Protein AF-A0A2T8T0W3-F1 (afdb_monomer)

Secondary structure (DSSP, 8-state):
----EEEEEETTTTEEEEEE----S-------------------SS----EEEE-STT-EEES-EE-TT-EEEE-TT-EEES-EE-TT-EEEE-TT-EEES-EE-TT-EEEE-TT-EEES-EEETT-EEEE-TT-EEES-EEEB-EEEE-TT-EEES-EE-TT-EEEE-TT-EEES-EE-TT-EEEE-TT-EEES-EE-TT-EEEE-TT-

Organism: Salmonella enterica (NCBI:txid28901)

Mean predicted aligned error: 11.98 Å

Foldseek 3Di:
DQPDWDWDQDPVVRDIDIDGDRDDDDDDDPPPPPPPPDPDDDDDDDPDAAEAEFDDQPGEAEAAEFEDLHEYEFDANGEYECYEFEYNGEYEFDANGEYYAYEFDHLGEYEFDANGEYECYEYAANGEYEFEANGEYENYEFHLGEYEFEANGEYENYEFDANGEYEFYANGEYEQYEFDANGEYEAEANGYYYNYHYDPNGYYHYDPND

Radius of gyration: 22.04 Å; Cα contacts (8 Å, |Δi|>4): 677; chains: 1; bounding box: 59×32×69 Å

pLDDT: mean 84.08, std 20.71, range [34.28, 98.88]

Sequence (210 aa):
MNKAYGIIWNNSRQAWVVVSELASGHGFILARNTILAIAITATIGNTFAATTYVSGSSTVSSGAVISGGNTQLVYSGGSAVNTTINSAGIQTVNKGGHTLNTVITNSGVQNVGDAGNAKDTIVSTGGLQRVSSGGLATGTQLMGGFQNVYSGGNASGTLIHNGGVQNISSGAVANNTTLNSGGTQRVSAGGTASGTIINISGSQSIMSGG

Structure (mmCIF, N/CA/C/O backbone):
data_AF-A0A2T8T0W3-F1
#
_entry.id   AF-A0A2T8T0W3-F1
#
loop_
_atom_site.group_PDB
_atom_site.id
_atom_site.type_symbol
_atom_site.label_atom_id
_atom_site.label_alt_id
_atom_site.label_comp_id
_atom_site.label_asym_id
_atom_site.label_entity_id
_atom_site.label_seq_id
_atom_site.pdbx_PDB_ins_code
_atom_site.Cartn_x
_atom_site.Cartn_y
_atom_site.Cartn_z
_atom_site.occupancy
_atom_site.B_iso_or_equiv
_atom_site.auth_seq_id
_atom_site.auth_comp_id
_atom_site.auth_asym_id
_atom_site.auth_atom_id
_atom_site.pdbx_PDB_model_num
ATOM 1 N N . MET A 1 1 ? -29.183 -9.327 46.292 1.00 48.72 1 MET A N 1
ATOM 2 C CA . MET A 1 1 ? -27.954 -8.996 45.534 1.00 48.72 1 MET A CA 1
ATOM 3 C C . MET A 1 1 ? -28.374 -8.253 44.277 1.00 48.72 1 MET A C 1
ATOM 5 O O . MET A 1 1 ? -29.157 -8.813 43.518 1.00 48.72 1 MET A O 1
ATOM 9 N N . ASN A 1 2 ? -27.936 -7.003 44.100 1.00 41.97 2 ASN A N 1
ATOM 10 C CA . ASN A 1 2 ? -28.269 -6.205 42.914 1.00 41.97 2 ASN A CA 1
ATOM 11 C C . ASN A 1 2 ? -27.642 -6.846 41.676 1.00 41.97 2 ASN A C 1
ATOM 13 O O . ASN A 1 2 ? -26.450 -7.138 41.676 1.00 41.97 2 ASN A O 1
ATOM 17 N N . LYS A 1 3 ? -28.460 -7.111 40.655 1.00 48.00 3 LYS A N 1
ATOM 18 C CA . LYS A 1 3 ? -28.037 -7.775 39.410 1.00 48.00 3 LYS A CA 1
ATOM 19 C C . LYS A 1 3 ? -27.963 -6.825 38.210 1.00 48.00 3 LYS A C 1
ATOM 21 O O . LYS A 1 3 ? -27.621 -7.271 37.123 1.00 48.00 3 LYS A O 1
ATOM 26 N N . ALA A 1 4 ? -28.269 -5.542 38.400 1.00 52.78 4 ALA A N 1
ATOM 27 C CA . ALA A 1 4 ? -28.211 -4.529 37.356 1.00 52.78 4 ALA A CA 1
ATOM 28 C C . ALA A 1 4 ? -27.285 -3.385 37.787 1.00 52.78 4 ALA A C 1
ATOM 30 O O . ALA A 1 4 ? -27.430 -2.825 38.876 1.00 52.78 4 ALA A O 1
ATOM 31 N N . TYR A 1 5 ? -26.331 -3.063 36.917 1.00 66.00 5 TYR A N 1
ATOM 32 C CA . TYR A 1 5 ? -25.412 -1.944 37.068 1.00 66.00 5 TYR A CA 1
ATOM 33 C C . TYR A 1 5 ? -25.516 -1.066 35.820 1.00 66.00 5 TYR A C 1
ATOM 35 O O . TYR A 1 5 ? -25.460 -1.579 34.703 1.00 66.00 5 TYR A O 1
ATOM 43 N N . GLY A 1 6 ? -25.673 0.240 36.015 1.00 68.19 6 GLY A N 1
ATOM 44 C CA . GLY A 1 6 ? -25.567 1.256 34.972 1.00 68.19 6 GLY A CA 1
ATOM 45 C C . GLY A 1 6 ? -24.231 1.987 35.078 1.00 68.19 6 GLY A C 1
ATOM 46 O O . GLY A 1 6 ? -23.661 2.096 36.164 1.00 68.19 6 GLY A O 1
ATOM 47 N N . ILE A 1 7 ? -23.719 2.495 33.959 1.00 78.62 7 ILE A N 1
ATOM 48 C CA . ILE A 1 7 ? -22.536 3.361 33.943 1.00 78.62 7 ILE A CA 1
ATOM 49 C C . ILE A 1 7 ? -23.003 4.762 33.557 1.00 78.62 7 ILE A C 1
ATOM 51 O O . ILE A 1 7 ? -23.617 4.942 32.507 1.00 78.62 7 ILE A O 1
ATOM 55 N N . ILE A 1 8 ? -22.724 5.745 34.411 1.00 72.44 8 ILE A N 1
ATOM 56 C CA . ILE A 1 8 ? -23.103 7.148 34.198 1.00 72.44 8 ILE A CA 1
ATOM 57 C C . ILE A 1 8 ? -21.869 8.051 34.238 1.00 72.44 8 ILE A C 1
ATOM 59 O O . ILE A 1 8 ? -20.904 7.775 34.956 1.00 72.44 8 ILE A O 1
ATOM 63 N N . TRP A 1 9 ? -21.881 9.132 33.457 1.00 80.19 9 TRP A N 1
ATOM 64 C CA . TRP A 1 9 ? -20.811 10.130 33.463 1.00 80.19 9 TRP A CA 1
ATOM 65 C C . TRP A 1 9 ? -20.989 11.084 34.645 1.00 80.19 9 TRP A C 1
ATOM 67 O O . TRP A 1 9 ? -22.046 11.698 34.800 1.00 80.19 9 TRP A O 1
ATOM 77 N N . ASN A 1 10 ? -19.959 11.232 35.480 1.00 73.19 10 ASN A N 1
ATOM 78 C CA . ASN A 1 10 ? -19.971 12.167 36.598 1.00 73.19 10 ASN A CA 1
ATOM 79 C C . ASN A 1 10 ? -19.171 13.432 36.247 1.00 73.19 10 ASN A C 1
ATOM 81 O O . ASN A 1 10 ? -17.940 13.410 36.206 1.00 73.19 10 ASN A O 1
ATOM 85 N N . ASN A 1 11 ? -19.873 14.554 36.063 1.00 52.81 11 ASN A N 1
ATOM 86 C CA . ASN A 1 11 ? -19.257 15.840 35.712 1.00 52.81 11 ASN A CA 1
ATOM 87 C C . ASN A 1 11 ? -18.319 16.402 36.794 1.00 52.81 11 ASN A C 1
ATOM 89 O O . ASN A 1 11 ? -17.351 17.080 36.461 1.00 52.81 11 ASN A O 1
ATOM 93 N N . SER A 1 12 ? -18.563 16.104 38.073 1.00 54.31 12 SER A N 1
ATOM 94 C CA . SER A 1 12 ? -17.711 16.558 39.183 1.00 54.31 12 SER A CA 1
ATOM 95 C C . SER A 1 12 ? -16.373 15.819 39.228 1.00 54.31 12 SER A C 1
ATOM 97 O O . SER A 1 12 ? -15.365 16.404 39.616 1.00 54.31 12 SER A O 1
ATOM 99 N N . ARG A 1 13 ? -16.357 14.538 38.851 1.00 63.41 13 ARG A N 1
ATOM 100 C CA . ARG A 1 13 ? -15.167 13.678 38.923 1.00 63.41 13 ARG A CA 1
ATOM 101 C C . ARG A 1 13 ? -14.471 13.497 37.578 1.00 63.41 13 ARG A C 1
ATOM 103 O O . ARG A 1 13 ? -13.429 12.855 37.547 1.00 63.41 13 ARG A O 1
ATOM 110 N N . GLN A 1 14 ? -15.055 14.025 36.496 1.00 77.12 14 GLN A N 1
ATOM 111 C CA . GLN A 1 14 ? -14.586 13.827 35.119 1.00 77.12 14 GLN A CA 1
ATOM 112 C C . GLN A 1 14 ? -14.327 12.338 34.817 1.00 77.12 14 GLN A C 1
ATOM 114 O O . GLN A 1 14 ? -13.327 11.969 34.207 1.00 77.12 14 GLN A O 1
ATOM 119 N N . ALA A 1 15 ? -15.209 11.465 35.314 1.00 66.50 15 ALA A N 1
ATOM 120 C CA . ALA A 1 15 ? -15.037 10.019 35.246 1.00 66.50 15 ALA A CA 1
ATOM 121 C C . ALA A 1 15 ? -16.383 9.291 35.132 1.00 66.50 15 ALA A C 1
ATOM 123 O O . ALA A 1 15 ? -17.409 9.760 35.634 1.00 66.50 15 ALA A O 1
ATOM 124 N N . TRP A 1 16 ? -16.360 8.109 34.510 1.00 70.50 16 TRP A N 1
ATOM 125 C CA . TRP A 1 16 ? -17.487 7.178 34.478 1.00 70.50 16 TRP A CA 1
ATOM 126 C C . TRP A 1 16 ? -17.584 6.419 35.802 1.00 70.50 16 TRP A C 1
ATOM 128 O O . TRP A 1 16 ? -16.597 5.858 36.277 1.00 70.50 16 TRP A O 1
ATOM 138 N N . VAL A 1 17 ? -18.774 6.398 36.398 1.00 68.12 17 VAL A N 1
ATOM 139 C CA . VAL A 1 17 ? -19.030 5.747 37.689 1.00 68.12 17 VAL A CA 1
ATOM 140 C C . VAL A 1 17 ? -20.070 4.651 37.500 1.00 68.12 17 VAL A C 1
ATOM 142 O O . VAL A 1 17 ? -21.066 4.841 36.800 1.00 68.12 17 VAL A O 1
ATOM 145 N N . VAL A 1 18 ? -19.832 3.500 38.130 1.00 70.81 18 VAL A N 1
ATOM 146 C CA . VAL A 1 18 ? -20.785 2.387 38.163 1.00 70.81 18 VAL A CA 1
ATOM 147 C C . VAL A 1 18 ? -21.807 2.649 39.264 1.00 70.81 18 VAL A C 1
ATOM 149 O O . VAL A 1 18 ? -21.440 2.815 40.428 1.00 70.81 18 VAL A O 1
ATOM 152 N N . VAL A 1 19 ? -23.086 2.665 38.904 1.00 67.81 19 VAL A N 1
ATOM 153 C CA . VAL A 1 19 ? -24.210 2.787 39.836 1.00 67.81 19 VAL A CA 1
ATOM 154 C C . VAL A 1 19 ? -25.033 1.504 39.806 1.00 67.81 19 VAL A C 1
ATOM 156 O O . VAL A 1 19 ? -25.333 0.978 38.737 1.00 67.81 19 VAL A O 1
ATOM 159 N N . SER A 1 20 ? -25.383 0.960 40.973 1.00 58.34 20 SER A N 1
ATOM 160 C CA . SER A 1 20 ? -26.334 -0.153 41.055 1.00 58.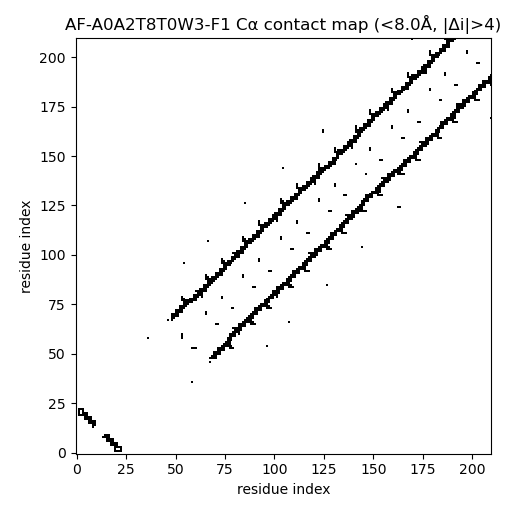34 20 SER A CA 1
ATOM 161 C C . SER A 1 20 ? -27.728 0.396 41.314 1.00 58.34 20 SER A C 1
ATOM 163 O O . SER A 1 20 ? -27.918 1.098 42.308 1.00 58.34 20 SER A O 1
ATOM 165 N N . GLU A 1 21 ? -28.695 0.032 40.482 1.00 50.44 21 GLU A N 1
ATOM 166 C CA . GLU A 1 21 ? -30.106 0.286 40.760 1.00 50.44 21 GLU A CA 1
ATOM 167 C C . GLU A 1 21 ? -30.701 -0.977 41.403 1.00 50.44 21 GLU A C 1
ATOM 169 O O . GLU A 1 21 ? -30.467 -2.102 40.946 1.00 50.44 21 GLU A O 1
ATOM 174 N N . LEU A 1 22 ? -31.407 -0.819 42.526 1.00 42.72 22 LEU A N 1
ATOM 175 C CA . LEU A 1 22 ? -32.056 -1.930 43.221 1.00 42.72 22 LEU A CA 1
ATOM 176 C C . LEU A 1 22 ? -33.273 -2.370 42.386 1.00 42.72 22 LEU A C 1
ATOM 178 O O . LEU A 1 22 ? -34.360 -1.825 42.532 1.00 42.72 22 LEU A O 1
ATOM 182 N N . ALA A 1 23 ? -33.086 -3.325 41.471 1.00 45.88 23 ALA A N 1
ATOM 183 C CA . ALA A 1 23 ? -34.148 -3.791 40.580 1.00 45.88 23 ALA A CA 1
ATOM 184 C C . ALA A 1 23 ? -35.219 -4.594 41.348 1.00 45.88 23 ALA A C 1
ATOM 186 O O . ALA A 1 23 ? -35.098 -5.808 41.525 1.00 45.88 23 ALA A O 1
ATOM 187 N N . SER A 1 24 ? -36.280 -3.926 41.807 1.00 42.56 24 SER A N 1
ATOM 188 C CA . SER A 1 24 ? -37.530 -4.574 42.216 1.00 42.56 24 SER A CA 1
ATOM 189 C C . SER A 1 24 ? -38.512 -4.576 41.041 1.00 42.56 24 SER A C 1
ATOM 191 O O . SER A 1 24 ? -39.179 -3.577 40.787 1.00 42.56 24 SER A O 1
ATOM 193 N N . GLY A 1 25 ? -38.610 -5.686 40.310 1.00 35.75 25 GLY A N 1
ATOM 194 C CA . GLY A 1 25 ? -39.606 -5.818 39.243 1.00 35.75 25 GLY A CA 1
ATOM 195 C C . GLY A 1 25 ? -39.361 -7.005 38.318 1.00 35.75 25 GLY A C 1
ATOM 196 O O . GLY A 1 25 ? -38.317 -7.108 37.687 1.00 35.75 25 GLY A O 1
ATOM 197 N N . HIS A 1 26 ? -40.334 -7.911 38.265 1.00 40.53 26 HIS A N 1
ATOM 198 C CA . HIS A 1 26 ? -40.345 -9.144 37.483 1.00 40.53 26 HIS A CA 1
ATOM 199 C C . HIS A 1 26 ? -40.351 -8.864 35.971 1.00 40.53 26 HIS A C 1
ATOM 201 O O . HIS A 1 26 ? -41.267 -8.222 35.469 1.00 40.53 26 HIS A O 1
ATOM 207 N N . GLY A 1 27 ? -39.378 -9.408 35.237 1.00 39.19 27 GLY A N 1
ATOM 208 C CA . GLY A 1 27 ? -39.384 -9.402 33.773 1.00 39.19 27 GLY A CA 1
ATOM 209 C C . GLY A 1 27 ? -38.070 -9.919 33.197 1.00 39.19 27 GLY A C 1
ATOM 210 O O . GLY A 1 27 ? -37.026 -9.295 33.352 1.00 39.19 27 GLY A O 1
ATOM 211 N N . PHE A 1 28 ? -38.112 -11.085 32.554 1.00 40.06 28 PHE A N 1
ATOM 212 C CA . PHE A 1 28 ? -36.987 -11.660 31.816 1.00 40.06 28 PHE A CA 1
ATOM 213 C C . PHE A 1 28 ? -36.643 -10.756 30.624 1.00 40.06 28 PHE A C 1
ATOM 215 O O . PHE A 1 28 ? -37.358 -10.754 29.626 1.00 40.06 28 PHE A O 1
ATOM 222 N N . ILE A 1 29 ? -35.539 -10.012 30.696 1.00 42.25 29 ILE A N 1
ATOM 223 C CA . ILE A 1 29 ? -34.944 -9.398 29.506 1.00 42.25 29 ILE A CA 1
ATOM 224 C C . ILE A 1 29 ? -33.812 -10.314 29.047 1.00 42.25 29 ILE A C 1
ATOM 226 O O . ILE A 1 29 ? -32.801 -10.465 29.734 1.00 42.25 29 ILE A O 1
ATOM 230 N N . LEU A 1 30 ? -34.002 -10.957 27.888 1.00 38.19 30 LEU A N 1
ATOM 231 C CA . LEU A 1 30 ? -32.933 -11.630 27.155 1.00 38.19 30 LEU A CA 1
ATOM 232 C C . LEU A 1 30 ? -31.848 -10.594 26.837 1.00 38.19 30 LEU A C 1
ATOM 234 O O . LEU A 1 30 ? -31.969 -9.828 25.881 1.00 38.19 30 LEU A O 1
ATOM 238 N N . ALA A 1 31 ? -30.777 -10.576 27.627 1.00 42.03 31 ALA A N 1
ATOM 239 C CA . ALA A 1 31 ? -29.559 -9.861 27.288 1.00 42.03 31 ALA A CA 1
ATOM 240 C C . ALA A 1 31 ? -28.917 -10.555 26.078 1.00 42.03 31 ALA A C 1
ATOM 242 O O . ALA A 1 31 ? -28.130 -11.493 26.205 1.00 42.03 31 ALA A O 1
ATOM 243 N N . ARG A 1 32 ? -29.293 -10.131 24.870 1.00 36.59 32 ARG A N 1
ATOM 244 C CA . ARG A 1 32 ? -28.496 -10.402 23.676 1.00 36.59 32 ARG A CA 1
ATOM 245 C C . ARG A 1 32 ? -27.209 -9.595 23.846 1.00 36.59 32 ARG A C 1
ATOM 247 O O . ARG A 1 32 ? -27.270 -8.373 23.917 1.00 36.59 32 ARG A O 1
ATOM 254 N N . ASN A 1 33 ? -26.068 -10.277 23.942 1.00 35.72 33 ASN A N 1
ATOM 255 C CA . ASN A 1 33 ? -24.733 -9.677 24.032 1.00 35.72 33 ASN A CA 1
ATOM 256 C C . ASN A 1 33 ? -24.369 -8.927 22.735 1.00 35.72 33 ASN A C 1
ATOM 258 O O . ASN A 1 33 ? -23.491 -9.346 21.984 1.00 35.72 33 ASN A O 1
ATOM 262 N N . THR A 1 34 ? -25.050 -7.823 22.439 1.00 34.28 34 THR A N 1
ATOM 263 C CA . THR A 1 34 ? -24.598 -6.854 21.445 1.00 34.28 34 THR A CA 1
ATOM 264 C C . THR A 1 34 ? -23.590 -5.948 22.131 1.00 34.28 34 THR A C 1
ATOM 266 O O . THR A 1 34 ? -23.959 -5.060 22.898 1.00 34.28 34 THR A O 1
ATOM 269 N N . ILE A 1 35 ? -22.305 -6.210 21.894 1.00 36.09 35 ILE A N 1
ATOM 270 C CA . ILE A 1 35 ? -21.222 -5.306 22.276 1.00 36.09 35 ILE A CA 1
ATOM 271 C C . ILE A 1 35 ? -21.445 -4.009 21.493 1.00 36.09 35 ILE A C 1
ATOM 273 O O . ILE A 1 35 ? -21.227 -3.955 20.285 1.00 36.09 35 ILE A O 1
ATOM 277 N N . LEU A 1 36 ? -21.944 -2.982 22.175 1.00 34.41 36 LEU A N 1
ATOM 278 C CA . LEU A 1 36 ? -22.090 -1.644 21.624 1.00 34.41 36 LEU A CA 1
ATOM 279 C C . LEU A 1 36 ? -20.710 -0.976 21.682 1.00 34.41 36 LEU A C 1
ATOM 281 O O . LEU A 1 36 ? -20.265 -0.543 22.744 1.00 34.41 36 LEU A O 1
ATOM 285 N N . ALA A 1 37 ? -20.001 -0.935 20.556 1.00 37.56 37 ALA A N 1
ATOM 286 C CA . ALA A 1 37 ? -18.772 -0.161 20.440 1.00 37.56 37 ALA A CA 1
ATOM 287 C C . ALA A 1 37 ? -19.132 1.336 20.407 1.00 37.56 37 ALA A C 1
ATOM 289 O O . ALA A 1 37 ? -19.467 1.886 19.360 1.00 37.56 37 ALA A O 1
ATOM 290 N N . ILE A 1 38 ? -19.110 1.995 21.567 1.00 37.31 38 ILE A N 1
ATOM 291 C CA . ILE A 1 38 ? -19.246 3.452 21.668 1.00 37.31 38 ILE A CA 1
ATOM 292 C C . ILE A 1 38 ? -17.890 4.071 21.309 1.00 37.31 38 ILE A C 1
ATOM 294 O O . ILE A 1 38 ? -16.922 3.937 22.056 1.00 37.31 38 ILE A O 1
ATOM 298 N N . ALA A 1 39 ? -17.815 4.776 20.179 1.00 39.78 39 ALA A N 1
ATOM 299 C CA . ALA A 1 39 ? -16.711 5.688 19.903 1.00 39.78 39 ALA A CA 1
ATOM 300 C C . ALA A 1 39 ? -16.895 6.947 20.768 1.00 39.78 39 ALA A C 1
ATOM 302 O O . ALA A 1 39 ? -17.664 7.842 20.427 1.00 39.78 39 ALA A O 1
ATOM 303 N N . ILE A 1 40 ? -16.228 7.005 21.923 1.00 38.31 40 ILE A N 1
ATOM 304 C CA . ILE A 1 40 ? -16.182 8.218 22.747 1.00 38.31 40 ILE A CA 1
ATOM 305 C C . ILE A 1 40 ? -15.135 9.149 22.132 1.00 38.31 40 ILE A C 1
ATOM 307 O O . ILE A 1 40 ? -13.937 8.918 22.276 1.00 38.31 40 ILE A O 1
ATOM 311 N N . THR A 1 41 ? -15.566 10.219 21.464 1.00 40.94 41 THR A N 1
ATOM 312 C CA . THR A 1 41 ? -14.684 11.358 21.176 1.00 40.94 41 THR A CA 1
ATOM 313 C C . THR A 1 41 ? -14.888 12.402 22.269 1.00 40.94 41 THR A C 1
ATOM 315 O O . THR A 1 41 ? -15.746 13.271 22.159 1.00 40.94 41 THR A O 1
ATOM 318 N N . ALA A 1 42 ? -14.119 12.304 23.354 1.00 37.03 42 ALA A N 1
ATOM 319 C CA . ALA A 1 42 ? -14.009 13.392 24.320 1.00 37.03 42 ALA A CA 1
ATOM 320 C C . ALA A 1 42 ? -12.986 14.399 23.781 1.00 37.03 42 ALA A C 1
ATOM 322 O O . ALA A 1 42 ? -11.785 14.136 23.785 1.00 37.03 42 ALA A O 1
ATOM 323 N N . THR A 1 43 ? -13.453 15.537 23.268 1.00 41.69 43 THR A N 1
ATOM 324 C CA . THR A 1 43 ? -12.580 16.667 22.930 1.00 41.69 43 THR A CA 1
ATOM 325 C C . THR A 1 43 ? -12.434 17.537 24.173 1.00 41.69 43 THR A C 1
ATOM 327 O O . THR A 1 43 ? -13.275 18.386 24.453 1.00 41.69 43 THR A O 1
ATOM 330 N N . ILE A 1 44 ? -11.367 17.318 24.939 1.00 39.88 44 ILE A N 1
ATOM 331 C CA . ILE A 1 44 ? -10.859 18.309 25.892 1.00 39.88 44 ILE A CA 1
ATOM 332 C C . ILE A 1 44 ? -9.404 18.567 25.497 1.00 39.88 44 ILE A C 1
ATOM 334 O O . ILE A 1 44 ? -8.672 17.628 25.196 1.00 39.88 44 ILE A O 1
ATOM 338 N N . GLY A 1 45 ? -9.058 19.852 25.383 1.00 36.88 45 GLY A N 1
ATOM 339 C CA . GLY A 1 45 ? -7.868 20.393 24.724 1.00 36.88 45 GLY A CA 1
ATOM 340 C C . GLY A 1 45 ? -6.547 19.672 25.009 1.00 36.88 45 GLY A C 1
ATOM 341 O O . GLY A 1 45 ? -6.305 19.195 26.115 1.00 36.88 45 GLY A O 1
ATOM 342 N N . ASN A 1 46 ? -5.693 19.689 23.978 1.00 39.00 46 ASN A N 1
ATOM 343 C CA . ASN A 1 46 ? -4.500 18.872 23.709 1.00 39.00 46 ASN A CA 1
ATOM 344 C C . ASN A 1 46 ? -4.850 17.594 22.934 1.00 39.00 46 ASN A C 1
ATOM 346 O O . ASN A 1 46 ? -5.166 16.556 23.508 1.00 39.00 46 ASN A O 1
ATOM 350 N N . THR A 1 47 ? -4.786 17.666 21.600 1.00 44.03 47 THR A N 1
ATOM 351 C CA . THR A 1 47 ? -4.900 16.492 20.725 1.00 44.03 47 THR A CA 1
ATOM 352 C C . THR A 1 47 ? -3.653 15.625 20.883 1.00 44.03 47 THR A C 1
ATOM 354 O O . THR A 1 47 ? -2.719 15.699 20.086 1.00 44.03 47 THR A O 1
ATOM 357 N N . PHE A 1 48 ? -3.608 14.819 21.939 1.00 51.06 48 PHE A N 1
ATOM 358 C CA . PHE A 1 48 ? -2.765 13.631 21.943 1.00 51.06 48 PHE A CA 1
ATOM 359 C C . PHE A 1 48 ? -3.209 12.747 20.776 1.00 51.06 48 PHE A C 1
ATOM 361 O O . PHE A 1 48 ? -4.408 12.641 20.511 1.00 51.06 48 PHE A O 1
ATOM 368 N N . ALA A 1 49 ? -2.253 12.140 20.071 1.00 60.84 49 ALA A N 1
ATOM 369 C CA . ALA A 1 49 ? -2.537 11.183 19.010 1.00 60.84 49 ALA A CA 1
ATOM 370 C C . ALA A 1 49 ? -3.558 10.145 19.507 1.00 60.84 49 ALA A C 1
ATOM 372 O O . ALA A 1 49 ? -3.278 9.349 20.406 1.00 60.84 49 ALA A O 1
ATOM 373 N N . ALA A 1 50 ? -4.766 10.186 18.953 1.00 74.31 50 ALA A N 1
ATOM 374 C CA . ALA A 1 50 ? -5.854 9.311 19.348 1.00 74.31 50 ALA A CA 1
ATOM 375 C C . ALA A 1 50 ? -5.742 7.987 18.591 1.00 74.31 50 ALA A C 1
ATOM 377 O O . ALA A 1 50 ? -5.530 7.971 17.377 1.00 74.31 50 ALA A O 1
ATOM 378 N N . THR A 1 51 ? -5.899 6.871 19.305 1.00 79.69 51 THR A N 1
ATOM 379 C CA . THR A 1 51 ? -5.951 5.539 18.693 1.00 79.69 51 THR A CA 1
ATOM 380 C C . THR A 1 51 ? -7.386 5.025 18.676 1.00 79.69 51 THR A C 1
ATOM 382 O O . THR A 1 51 ? -7.998 4.855 19.728 1.00 79.69 51 THR A O 1
ATOM 385 N N . THR A 1 52 ? -7.926 4.753 17.491 1.00 82.31 52 THR A N 1
ATOM 386 C CA . THR A 1 52 ? -9.231 4.109 17.302 1.00 82.31 52 THR A CA 1
ATOM 387 C C . THR A 1 52 ? -9.041 2.618 17.049 1.00 82.31 52 THR A C 1
ATOM 389 O O . THR A 1 52 ? -8.312 2.234 16.139 1.00 82.31 52 THR A O 1
ATOM 392 N N . TYR A 1 53 ? -9.729 1.774 17.816 1.00 82.56 53 TYR A N 1
ATOM 393 C CA . TYR A 1 53 ? -9.716 0.320 17.645 1.00 82.56 53 TYR A CA 1
ATOM 394 C C . TYR A 1 53 ? -10.979 -0.129 16.905 1.00 82.56 53 TYR A C 1
ATOM 396 O O . TYR A 1 53 ? -12.091 0.168 17.336 1.00 82.56 53 TYR A O 1
ATOM 404 N N . VAL A 1 54 ? -10.809 -0.860 15.805 1.00 81.56 54 VAL A N 1
ATOM 405 C CA . VAL A 1 54 ? -11.893 -1.482 15.034 1.00 81.56 54 VAL A CA 1
ATOM 406 C C . VAL A 1 54 ? -11.711 -2.994 15.135 1.00 81.56 54 VAL A C 1
ATOM 408 O O . VAL A 1 54 ? -10.837 -3.562 14.483 1.00 81.56 54 VAL A O 1
ATOM 411 N N . SER A 1 55 ? -12.482 -3.651 16.000 1.00 78.12 55 SER A N 1
ATOM 412 C CA . SER A 1 55 ? -12.338 -5.081 16.306 1.00 78.12 55 SER A CA 1
ATOM 413 C C . SER A 1 55 ? -13.686 -5.750 16.575 1.00 78.12 55 SER A C 1
ATOM 415 O O . SER A 1 55 ? -14.633 -5.094 17.007 1.00 78.12 55 SER A O 1
ATOM 417 N N . GLY A 1 56 ? -13.767 -7.063 16.338 1.00 72.44 56 GLY A N 1
ATOM 418 C CA . GLY A 1 56 ? -14.987 -7.854 16.528 1.00 72.44 56 GLY A CA 1
ATOM 419 C C . GLY A 1 56 ? -15.772 -8.036 15.229 1.00 72.44 56 GLY A C 1
ATOM 420 O O . GLY A 1 56 ? -15.829 -7.133 14.404 1.00 72.44 56 GLY A O 1
ATOM 421 N N . SER A 1 57 ? -16.390 -9.208 15.059 1.00 63.72 57 SER A N 1
ATOM 422 C CA . SER A 1 57 ? -16.951 -9.761 13.808 1.00 63.72 57 SER A CA 1
ATOM 423 C C . SER A 1 57 ? -18.083 -8.967 13.132 1.00 63.72 57 SER A C 1
ATOM 425 O O . SER A 1 57 ? -18.651 -9.425 12.144 1.00 63.72 57 SER A O 1
ATOM 427 N N . SER A 1 58 ? -18.460 -7.804 13.661 1.00 67.50 58 SER A N 1
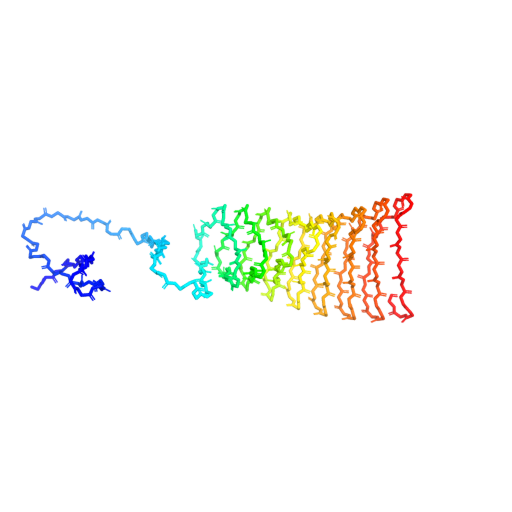ATOM 428 C CA . SER A 1 58 ? -19.505 -6.935 13.097 1.00 67.50 58 SER A CA 1
ATOM 429 C C . SER A 1 58 ? -19.193 -5.446 13.252 1.00 67.50 58 SER A C 1
ATOM 431 O O . SER A 1 58 ? -20.060 -4.605 13.017 1.00 67.50 58 SER A O 1
ATOM 433 N N . THR A 1 59 ? -17.971 -5.100 13.656 1.00 73.88 59 THR A N 1
ATOM 434 C CA . THR A 1 59 ? -17.598 -3.705 13.879 1.00 73.88 59 THR A CA 1
ATOM 435 C C . THR A 1 59 ? -17.198 -3.077 12.557 1.00 73.88 59 THR A C 1
ATOM 437 O O . THR A 1 59 ? -16.121 -3.355 12.028 1.00 73.88 59 THR A O 1
ATOM 440 N N . VAL A 1 60 ? -18.071 -2.214 12.038 1.00 79.31 60 VAL A N 1
ATOM 441 C CA . VAL A 1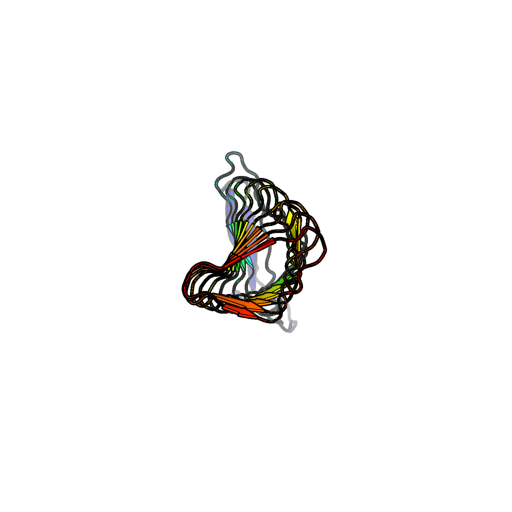 60 ? -17.807 -1.396 10.855 1.00 79.31 60 VAL A CA 1
ATOM 442 C C . VAL A 1 60 ? -17.529 0.038 11.296 1.00 79.31 60 VAL A C 1
ATOM 444 O O . VAL A 1 60 ? -18.401 0.705 11.844 1.00 79.31 60 VAL A O 1
ATOM 447 N N . SER A 1 61 ? -16.316 0.525 11.047 1.00 84.56 61 SER A N 1
ATOM 448 C CA . SER A 1 61 ? -15.989 1.948 11.145 1.00 84.56 61 SER A CA 1
ATOM 449 C C . SER A 1 61 ? -16.156 2.580 9.768 1.00 84.56 61 SER A C 1
ATOM 451 O O . SER A 1 61 ? -15.384 2.287 8.860 1.00 84.56 61 SER A O 1
ATOM 453 N N . SER A 1 62 ? -17.175 3.418 9.586 1.00 89.56 62 SER A N 1
ATOM 454 C CA . SER A 1 62 ? -17.458 4.070 8.303 1.00 89.56 62 SER A CA 1
ATOM 455 C C . SER A 1 62 ? -17.127 5.559 8.334 1.00 89.56 62 SER A C 1
ATOM 457 O O . SER A 1 62 ? -17.516 6.243 9.279 1.00 89.56 62 SER A O 1
ATOM 459 N N . GLY A 1 63 ? -16.480 6.078 7.288 1.00 84.44 63 GLY A N 1
ATOM 460 C CA . GLY A 1 63 ? -16.268 7.525 7.131 1.00 84.44 63 GLY A CA 1
ATOM 461 C C . GLY A 1 63 ? -15.258 8.125 8.114 1.00 84.44 63 GLY A C 1
ATOM 462 O O . GLY A 1 63 ? -15.270 9.331 8.350 1.00 84.44 63 GLY A O 1
ATOM 463 N N . ALA A 1 64 ? -14.411 7.295 8.726 1.00 88.44 64 ALA A N 1
ATOM 464 C CA . ALA A 1 64 ? -13.406 7.761 9.671 1.00 88.44 64 ALA A CA 1
ATOM 465 C C . ALA A 1 64 ? -12.397 8.690 8.979 1.00 88.44 64 ALA A C 1
ATOM 467 O O . ALA A 1 64 ? -11.930 8.395 7.880 1.00 88.44 64 ALA A O 1
ATOM 468 N N . VAL A 1 65 ? -12.022 9.784 9.644 1.00 91.69 65 VAL A N 1
ATOM 469 C CA . VAL A 1 65 ? -10.939 10.672 9.205 1.00 91.69 65 VAL A CA 1
ATOM 470 C C . VAL A 1 65 ? -9.785 10.559 10.193 1.00 91.69 65 VAL A C 1
ATOM 472 O O . VAL A 1 65 ? -9.933 10.872 11.373 1.00 91.69 65 VAL A O 1
ATOM 475 N N . ILE A 1 66 ? -8.634 10.100 9.711 1.00 90.31 66 ILE A N 1
ATOM 476 C CA . ILE A 1 66 ? -7.432 9.876 10.512 1.00 90.31 66 ILE A CA 1
ATOM 477 C C . ILE A 1 66 ? -6.413 10.953 10.144 1.00 90.31 66 ILE A C 1
ATOM 479 O O . ILE A 1 66 ? -5.955 11.022 9.007 1.00 90.31 66 ILE A O 1
ATOM 483 N N . SER A 1 67 ? -6.060 11.810 11.096 1.00 91.50 67 SER A N 1
ATOM 484 C CA . SER A 1 67 ? -5.165 12.954 10.887 1.00 91.50 67 SER A CA 1
ATOM 485 C C . SER A 1 67 ? -4.435 13.329 12.172 1.00 91.50 67 SER A C 1
ATOM 487 O O . SER A 1 67 ? -4.842 12.914 13.252 1.00 91.50 67 SER A O 1
ATOM 489 N N . GLY A 1 68 ? -3.397 14.160 12.081 1.00 85.75 68 GLY A N 1
ATOM 490 C CA . GLY A 1 68 ? -2.758 14.777 13.248 1.00 85.75 68 GLY A CA 1
ATOM 491 C C . GLY A 1 68 ? -2.060 13.778 14.174 1.00 85.75 68 GLY A C 1
ATOM 492 O O . GLY A 1 68 ? -2.085 13.955 15.385 1.00 85.75 68 GLY A O 1
ATOM 493 N N . GLY A 1 69 ? -1.483 12.706 13.622 1.00 83.56 69 GLY A N 1
ATOM 494 C CA . GLY A 1 69 ? -0.847 11.638 14.402 1.00 83.56 69 GLY A CA 1
ATOM 495 C C . GLY A 1 69 ? -1.807 10.536 14.850 1.00 83.56 69 GLY A C 1
ATOM 496 O O . GLY A 1 69 ? -1.362 9.523 15.389 1.00 83.56 69 GLY A O 1
ATOM 497 N N . ASN A 1 70 ? -3.115 10.703 14.631 1.00 89.00 70 ASN A N 1
ATOM 498 C CA . ASN A 1 70 ? -4.096 9.693 15.006 1.00 89.00 70 ASN A CA 1
ATOM 499 C C . ASN A 1 70 ? -3.829 8.371 14.285 1.00 89.00 70 ASN A C 1
ATOM 501 O O . ASN A 1 70 ? -3.370 8.338 13.140 1.00 89.00 70 ASN A O 1
ATOM 505 N N . THR A 1 71 ? -4.162 7.279 14.962 1.00 90.31 71 THR A N 1
ATOM 506 C CA . THR A 1 71 ? -4.005 5.927 14.436 1.00 90.31 71 THR A CA 1
ATOM 507 C C . THR A 1 71 ? -5.335 5.183 14.468 1.00 90.31 71 THR A C 1
ATOM 509 O O . THR A 1 71 ? -6.022 5.187 15.481 1.00 90.31 71 THR A O 1
ATOM 512 N N . GLN A 1 72 ? -5.703 4.496 13.391 1.00 91.38 72 GLN A N 1
ATOM 513 C CA . GLN A 1 72 ? -6.787 3.513 13.403 1.00 91.38 72 GLN A CA 1
ATOM 514 C C . GLN A 1 72 ? -6.191 2.115 13.280 1.00 91.38 72 GLN A C 1
ATOM 516 O O . GLN A 1 72 ? -5.490 1.813 12.317 1.00 91.38 72 GLN A O 1
ATOM 521 N N . LEU A 1 73 ? -6.479 1.256 14.250 1.00 90.94 73 LEU A N 1
ATOM 522 C CA . LEU A 1 73 ? -6.062 -0.138 14.262 1.00 90.94 73 LEU A CA 1
ATOM 523 C C . LEU A 1 73 ? -7.264 -1.010 13.909 1.00 90.94 73 LEU A C 1
ATOM 525 O O . LEU A 1 73 ? -8.230 -1.081 14.670 1.00 90.94 73 LEU A O 1
ATOM 529 N N . VAL A 1 74 ? -7.202 -1.676 12.761 1.00 91.50 74 VAL A N 1
ATOM 530 C CA . VAL A 1 74 ? -8.230 -2.620 12.311 1.00 91.50 74 VAL A CA 1
ATOM 531 C C . VAL A 1 74 ? -7.741 -4.030 12.619 1.00 91.50 74 VAL A C 1
ATOM 533 O O . VAL A 1 74 ? -6.705 -4.450 12.111 1.00 91.50 74 VAL A O 1
ATOM 536 N N . TYR A 1 75 ? -8.445 -4.737 13.494 1.00 91.25 75 TYR A N 1
ATOM 537 C CA . TYR A 1 75 ? -8.114 -6.088 13.953 1.00 91.25 75 TYR A CA 1
ATOM 538 C C . TYR A 1 75 ? -9.093 -7.121 13.394 1.00 91.25 75 TYR A C 1
ATOM 540 O O . TYR A 1 75 ? -10.041 -6.779 12.693 1.00 91.25 75 TYR A O 1
ATOM 548 N N . SER A 1 76 ? -8.870 -8.387 13.751 1.00 90.06 76 SER A N 1
ATOM 549 C CA . SER A 1 76 ? -9.720 -9.520 13.387 1.00 90.06 76 SER A CA 1
ATOM 550 C C . SER A 1 76 ? -11.217 -9.225 13.529 1.00 90.06 76 SER A C 1
ATOM 552 O O . SER A 1 76 ? -11.695 -8.797 14.588 1.00 90.06 76 SER A O 1
ATOM 554 N N . GLY A 1 77 ? -11.947 -9.439 12.432 1.00 81.62 77 GLY A N 1
ATOM 555 C CA . GLY A 1 77 ? -13.389 -9.218 12.323 1.00 81.62 77 GLY A CA 1
ATOM 556 C C . GLY A 1 77 ? -13.803 -7.756 12.132 1.00 81.62 77 GLY A C 1
ATOM 557 O O . GLY A 1 77 ? -14.938 -7.505 11.734 1.00 81.62 77 GLY A O 1
ATOM 558 N N . GLY A 1 78 ? -12.898 -6.805 12.373 1.00 88.75 78 GLY A N 1
ATOM 559 C CA . GLY A 1 78 ? -13.132 -5.385 12.155 1.00 88.75 78 GLY A CA 1
ATOM 560 C C . GLY A 1 78 ? -13.084 -5.015 10.673 1.00 88.75 78 GLY A C 1
ATOM 561 O O . GLY A 1 78 ? -12.231 -5.493 9.921 1.00 88.75 78 GLY A O 1
ATOM 562 N N . SER A 1 79 ? -13.980 -4.118 10.266 1.00 92.94 79 SER A N 1
ATOM 563 C CA . SER A 1 79 ? -14.019 -3.547 8.922 1.00 92.94 79 SER A CA 1
ATOM 564 C C . SER A 1 79 ? -13.974 -2.022 8.987 1.00 92.94 79 SER A C 1
ATOM 566 O O . SER A 1 79 ? -14.781 -1.411 9.682 1.00 92.94 79 SER A O 1
ATOM 568 N N . ALA A 1 80 ? -13.044 -1.383 8.279 1.00 92.88 80 ALA A N 1
ATOM 569 C CA . ALA A 1 80 ? -13.046 0.068 8.103 1.00 92.88 80 ALA A CA 1
ATOM 570 C C . ALA A 1 80 ? -13.384 0.422 6.651 1.00 92.88 80 ALA A C 1
ATOM 572 O O . ALA A 1 80 ? -12.711 -0.018 5.722 1.00 92.88 80 ALA A O 1
ATOM 573 N N . VAL A 1 81 ? -14.436 1.208 6.447 1.00 94.38 81 VAL A N 1
ATOM 574 C CA . VAL A 1 81 ? -14.991 1.506 5.124 1.00 94.38 81 VAL A CA 1
ATOM 575 C C . VAL A 1 81 ? -14.998 3.012 4.894 1.00 94.38 81 VAL A C 1
ATOM 577 O O . VAL A 1 81 ? -15.327 3.778 5.803 1.00 94.38 81 VAL A O 1
ATOM 580 N N . ASN A 1 82 ? -14.646 3.454 3.686 1.00 92.88 82 ASN A N 1
ATOM 581 C CA . ASN A 1 82 ? -14.610 4.872 3.306 1.00 92.88 82 ASN A CA 1
ATOM 582 C C . ASN A 1 82 ? -13.758 5.710 4.281 1.00 92.88 82 ASN A C 1
ATOM 584 O O . ASN A 1 82 ? -14.162 6.789 4.709 1.00 92.88 82 ASN A O 1
ATOM 588 N N . THR A 1 83 ? -12.624 5.164 4.724 1.00 94.94 83 THR A N 1
ATOM 589 C CA . THR A 1 83 ? -11.728 5.860 5.657 1.00 94.94 83 THR A CA 1
ATOM 590 C C . THR A 1 83 ? -10.836 6.831 4.895 1.00 94.94 83 THR A C 1
ATOM 592 O O . THR A 1 83 ? -10.217 6.438 3.913 1.00 94.94 83 THR A O 1
ATOM 595 N N . THR A 1 84 ? -10.700 8.062 5.376 1.00 96.44 84 THR A N 1
ATOM 596 C CA . THR A 1 84 ? -9.761 9.050 4.833 1.00 96.44 84 THR A CA 1
ATOM 597 C C . THR A 1 84 ? -8.569 9.203 5.770 1.00 96.44 84 THR A C 1
ATOM 599 O O . THR A 1 84 ? -8.724 9.573 6.933 1.00 96.44 84 THR A O 1
ATOM 602 N N . ILE A 1 85 ? -7.364 8.956 5.265 1.00 96.75 85 ILE A N 1
ATOM 603 C CA . ILE A 1 85 ? -6.101 9.130 5.981 1.00 96.75 85 ILE A CA 1
ATOM 604 C C . ILE A 1 85 ? -5.410 10.381 5.442 1.00 96.75 85 ILE A C 1
ATOM 606 O O . ILE A 1 85 ? -4.991 10.421 4.287 1.00 96.75 85 ILE A O 1
ATOM 610 N N . ASN A 1 86 ? -5.298 11.396 6.289 1.00 94.38 86 ASN A N 1
ATOM 611 C CA . ASN A 1 86 ? -4.685 12.688 5.999 1.00 94.38 86 ASN A CA 1
ATOM 612 C C . ASN A 1 86 ? -3.320 12.809 6.702 1.00 94.38 86 ASN A C 1
ATOM 614 O O . ASN A 1 86 ? -2.775 11.832 7.213 1.00 94.38 86 ASN A O 1
ATOM 618 N N . SER A 1 87 ? -2.784 14.031 6.767 1.00 93.31 87 SER A N 1
ATOM 619 C CA . SER A 1 87 ? -1.481 14.339 7.364 1.00 93.31 87 SER A CA 1
ATOM 620 C C . SER A 1 87 ? -1.252 13.722 8.730 1.00 93.31 87 SER A C 1
ATOM 622 O O . SER A 1 87 ? -2.056 13.888 9.648 1.00 93.31 87 SER A O 1
ATOM 624 N N . ALA A 1 88 ? -0.140 12.984 8.817 1.00 91.12 88 ALA A N 1
ATOM 625 C CA . ALA A 1 88 ? 0.305 12.199 9.963 1.00 91.12 88 ALA A CA 1
ATOM 626 C C . ALA A 1 88 ? -0.702 11.144 10.459 1.00 91.12 88 ALA A C 1
ATOM 628 O O . ALA A 1 88 ? -0.487 10.548 11.509 1.00 91.12 88 ALA A O 1
ATOM 629 N N . GLY A 1 89 ? -1.797 10.903 9.738 1.00 94.25 89 GLY A N 1
ATOM 630 C CA . GLY A 1 89 ? -2.736 9.838 10.045 1.00 94.25 89 GLY A CA 1
ATOM 631 C C . GLY A 1 89 ? -2.169 8.477 9.659 1.00 94.25 89 GLY A C 1
ATOM 632 O O . GLY A 1 89 ? -1.520 8.333 8.618 1.00 94.25 89 GLY A O 1
ATOM 633 N N . ILE A 1 90 ? -2.432 7.470 10.487 1.00 94.94 90 ILE A N 1
ATOM 634 C CA . ILE A 1 90 ? -1.986 6.099 10.241 1.00 94.94 90 ILE A CA 1
ATOM 635 C C . ILE A 1 90 ? -3.172 5.144 10.359 1.00 94.94 90 ILE A C 1
ATOM 637 O O . ILE A 1 90 ? -3.829 5.082 11.390 1.00 94.94 90 ILE A O 1
ATOM 641 N N . GLN A 1 91 ? -3.436 4.344 9.333 1.00 97.19 91 GLN A N 1
ATOM 642 C CA . GLN A 1 91 ? -4.301 3.170 9.459 1.00 97.19 91 GLN A CA 1
ATOM 643 C C . GLN A 1 91 ? -3.423 1.924 9.445 1.00 97.19 91 GLN A C 1
ATOM 645 O O . GLN A 1 91 ? -2.683 1.710 8.489 1.00 97.19 91 GLN A O 1
ATOM 650 N N . THR A 1 92 ? -3.512 1.085 10.471 1.00 96.38 92 THR A N 1
ATOM 651 C CA . THR A 1 92 ? -2.844 -0.219 10.502 1.00 96.38 92 THR A CA 1
ATOM 652 C C . THR A 1 92 ? -3.892 -1.317 10.420 1.00 96.38 92 THR A C 1
ATOM 654 O O . THR A 1 92 ? -4.740 -1.454 11.304 1.00 96.38 92 THR A O 1
ATOM 657 N N . VAL A 1 93 ? -3.820 -2.107 9.355 1.00 96.19 93 VAL A N 1
ATOM 658 C CA . VAL A 1 93 ? -4.670 -3.269 9.108 1.00 96.19 93 VAL A CA 1
ATOM 659 C C . VAL A 1 93 ? -3.916 -4.505 9.580 1.00 96.19 93 VAL A C 1
ATOM 661 O O . VAL A 1 93 ? -2.942 -4.924 8.956 1.00 96.19 93 VAL A O 1
ATOM 664 N N . ASN A 1 94 ? -4.333 -5.041 10.720 1.00 93.00 94 ASN A N 1
ATOM 665 C CA . ASN A 1 94 ? -3.749 -6.225 11.340 1.00 93.00 94 ASN A CA 1
ATOM 666 C C . ASN A 1 94 ? -4.456 -7.499 10.856 1.00 93.00 94 ASN A C 1
ATOM 668 O O . ASN A 1 94 ? -5.433 -7.449 10.108 1.00 93.00 94 ASN A O 1
ATOM 672 N N . LYS A 1 95 ? -3.988 -8.645 11.351 1.00 93.06 95 LYS A N 1
ATOM 673 C CA . LYS A 1 95 ? -4.527 -9.978 11.069 1.00 93.06 95 LYS A CA 1
ATOM 674 C C . LYS A 1 95 ? -6.047 -10.052 11.174 1.00 93.06 95 LYS A C 1
ATOM 676 O O . LYS A 1 95 ? -6.615 -9.830 12.246 1.00 93.06 95 LYS A O 1
ATOM 681 N N . GLY A 1 96 ? -6.682 -10.408 10.056 1.00 88.44 96 GLY A N 1
ATOM 682 C CA . GLY A 1 96 ? -8.134 -10.546 9.923 1.00 88.44 96 GLY A CA 1
ATOM 683 C C . GLY A 1 96 ? -8.901 -9.220 9.896 1.00 88.44 96 GLY A C 1
ATOM 684 O O . GLY A 1 96 ? -10.128 -9.236 9.982 1.00 88.44 96 GLY A O 1
ATOM 685 N N . GLY A 1 97 ? -8.200 -8.086 9.840 1.00 93.69 97 GLY A N 1
ATOM 686 C CA . GLY A 1 97 ? -8.789 -6.774 9.621 1.00 93.69 97 GLY A CA 1
ATOM 687 C C . GLY A 1 97 ? -9.015 -6.515 8.135 1.00 93.69 97 GLY A C 1
ATOM 688 O O . GLY A 1 97 ? -8.193 -6.888 7.291 1.00 93.69 97 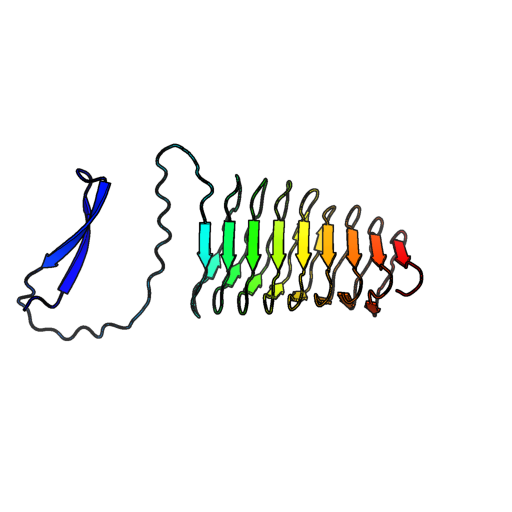GLY A O 1
ATOM 689 N N . HIS A 1 98 ? -10.122 -5.849 7.821 1.00 95.31 98 HIS A N 1
ATOM 690 C CA . HIS A 1 98 ? -10.515 -5.544 6.449 1.00 95.31 98 HIS A CA 1
ATOM 691 C C . HIS A 1 98 ? -10.714 -4.045 6.262 1.00 95.31 98 HIS A C 1
ATOM 693 O O . HIS A 1 98 ? -11.330 -3.382 7.095 1.00 95.31 98 HIS A O 1
ATOM 699 N N . THR A 1 99 ? -10.234 -3.506 5.148 1.00 97.50 99 THR A N 1
ATOM 700 C CA . THR A 1 99 ? -10.513 -2.121 4.763 1.00 97.50 99 THR A CA 1
ATOM 701 C C . THR A 1 99 ? -11.047 -2.048 3.346 1.00 97.50 99 THR A C 1
ATOM 703 O O . THR A 1 99 ? -10.640 -2.838 2.495 1.00 97.50 99 THR A O 1
ATOM 706 N N . LEU A 1 100 ? -11.979 -1.128 3.112 1.00 97.62 100 LEU A N 1
ATOM 707 C CA . LEU A 1 100 ? -12.621 -0.925 1.819 1.00 97.62 100 LEU A CA 1
ATOM 708 C C . LEU A 1 100 ? -12.715 0.569 1.512 1.00 97.62 100 LEU A C 1
ATOM 710 O O . LEU A 1 100 ? -13.177 1.341 2.356 1.00 97.62 100 LEU A O 1
ATOM 714 N N . ASN A 1 101 ? -12.331 0.965 0.299 1.00 97.12 101 ASN A N 1
ATOM 715 C CA . ASN A 1 101 ? -12.402 2.352 -0.173 1.00 97.12 101 ASN A CA 1
ATOM 716 C C . ASN A 1 101 ? -11.642 3.335 0.734 1.00 97.12 101 ASN A C 1
ATOM 718 O O . ASN A 1 101 ? -12.116 4.437 1.018 1.00 97.12 101 ASN A O 1
ATOM 722 N N . THR A 1 102 ? -10.481 2.930 1.253 1.00 98.19 102 THR A N 1
ATOM 723 C CA . THR A 1 102 ? -9.622 3.854 2.000 1.00 98.19 102 THR A CA 1
ATOM 724 C C . THR A 1 102 ? -9.020 4.879 1.039 1.00 98.19 102 THR A C 1
ATOM 726 O O . THR A 1 102 ? -8.455 4.503 0.016 1.00 98.19 102 THR A O 1
ATOM 729 N N . VAL A 1 103 ? -9.077 6.165 1.379 1.00 98.31 103 VAL A N 1
ATOM 730 C CA . VAL A 1 103 ? -8.409 7.252 0.652 1.00 98.31 103 VAL A CA 1
ATOM 731 C C . VAL A 1 103 ? -7.214 7.732 1.467 1.00 98.31 103 VAL A C 1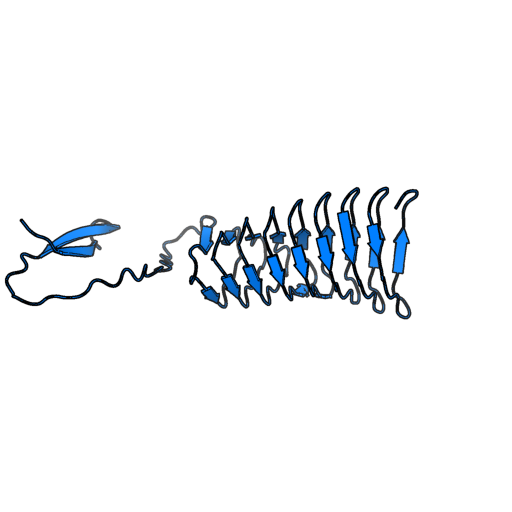
ATOM 733 O O . VAL A 1 103 ? -7.367 8.103 2.628 1.00 98.31 103 VAL A O 1
ATOM 736 N N . ILE A 1 104 ? -6.024 7.743 0.875 1.00 98.38 104 ILE A N 1
ATOM 737 C CA . ILE A 1 104 ? -4.778 8.166 1.526 1.00 98.38 104 ILE A CA 1
ATOM 738 C C . ILE A 1 104 ? -4.245 9.411 0.824 1.00 98.38 104 ILE A C 1
ATOM 740 O O . ILE A 1 104 ? -4.038 9.399 -0.389 1.00 98.38 104 ILE A O 1
ATOM 744 N N . THR A 1 105 ? -3.984 10.474 1.578 1.00 96.94 105 THR A N 1
ATOM 745 C CA . THR A 1 105 ? -3.507 11.755 1.043 1.00 96.94 105 THR A CA 1
ATOM 746 C C . THR A 1 105 ? -2.586 12.471 2.034 1.00 96.94 105 THR A C 1
ATOM 748 O O . THR A 1 105 ? -2.533 12.116 3.211 1.00 96.94 105 THR A O 1
ATOM 751 N N . ASN A 1 106 ? -1.868 13.499 1.572 1.00 93.25 106 ASN A N 1
ATOM 752 C CA . ASN A 1 106 ? -1.156 14.469 2.413 1.00 93.25 106 ASN A CA 1
ATOM 753 C C . ASN A 1 106 ? -0.238 13.851 3.486 1.00 93.25 106 ASN A C 1
ATOM 755 O O . ASN A 1 106 ? -0.349 14.230 4.640 1.00 93.25 106 ASN A O 1
ATOM 759 N N . SER A 1 107 ? 0.658 12.916 3.162 1.00 94.69 107 SER A N 1
ATOM 760 C CA . SER A 1 107 ? 1.514 12.194 4.133 1.00 94.69 107 SER A CA 1
ATOM 761 C C . SER A 1 107 ? 0.777 11.228 5.070 1.00 94.69 107 SER A C 1
ATOM 763 O O . SER A 1 107 ? 1.348 10.771 6.063 1.00 94.69 107 SER A O 1
ATOM 765 N N . GLY A 1 108 ? -0.477 10.891 4.769 1.00 97.19 108 GLY A N 1
ATOM 766 C CA . GLY A 1 108 ? -1.188 9.783 5.397 1.00 97.19 108 GLY A CA 1
ATOM 767 C C . GLY A 1 108 ? -0.584 8.431 5.017 1.00 97.19 108 GLY A C 1
ATOM 768 O O . GLY A 1 108 ? -0.024 8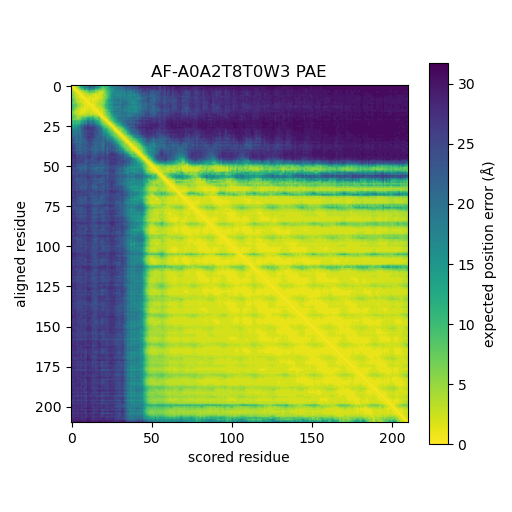.261 3.927 1.00 97.19 108 GLY A O 1
ATOM 769 N N . VAL A 1 109 ? -0.704 7.456 5.919 1.00 98.06 109 VAL A N 1
ATOM 770 C CA . VAL A 1 109 ? -0.130 6.119 5.735 1.00 98.06 109 VAL A CA 1
ATOM 771 C C . VAL A 1 109 ? -1.151 5.025 6.031 1.00 98.06 109 VAL A C 1
ATOM 773 O O . VAL A 1 109 ? -1.728 4.988 7.114 1.00 98.06 109 VAL A O 1
ATOM 776 N N . GLN A 1 110 ? -1.306 4.073 5.112 1.00 98.56 110 GLN A N 1
ATOM 777 C CA . GLN A 1 110 ? -1.954 2.788 5.393 1.00 98.56 110 GLN A CA 1
ATOM 778 C C . GLN A 1 110 ? -0.891 1.689 5.469 1.00 98.56 110 GLN A C 1
ATOM 780 O O . GLN A 1 110 ? -0.202 1.428 4.485 1.00 98.56 110 GLN A O 1
ATOM 785 N N . ASN A 1 111 ? -0.771 1.027 6.616 1.00 98.31 111 ASN A N 1
ATOM 786 C CA . ASN A 1 111 ? 0.053 -0.161 6.812 1.00 98.31 111 ASN A CA 1
ATOM 787 C C . ASN A 1 111 ? -0.839 -1.406 6.744 1.00 98.31 111 ASN A C 1
ATOM 789 O O . ASN A 1 111 ? -1.678 -1.613 7.618 1.00 98.31 111 ASN A O 1
ATOM 793 N N . VAL A 1 112 ? -0.647 -2.243 5.732 1.00 98.06 112 VAL A N 1
ATOM 794 C CA . VAL A 1 112 ? -1.322 -3.536 5.580 1.00 98.06 112 VAL A CA 1
ATOM 795 C C . VAL A 1 112 ? -0.359 -4.618 6.061 1.00 98.06 112 VAL A C 1
ATOM 797 O O . VAL A 1 112 ? 0.629 -4.916 5.388 1.00 98.06 112 VAL A O 1
ATOM 800 N N . GLY A 1 113 ? -0.592 -5.118 7.275 1.00 92.69 113 GLY A N 1
ATOM 801 C CA . GLY A 1 113 ? 0.259 -6.096 7.957 1.00 92.69 113 GLY A CA 1
ATOM 802 C C . GLY A 1 113 ? -0.165 -7.548 7.725 1.00 92.69 113 GLY A C 1
ATOM 803 O O . GLY A 1 113 ? -1.012 -7.820 6.878 1.00 92.69 113 GLY A O 1
ATOM 804 N N . ASP A 1 114 ? 0.414 -8.468 8.504 1.00 91.75 114 ASP A N 1
ATOM 805 C CA . ASP A 1 114 ? 0.177 -9.916 8.394 1.00 91.75 114 ASP A CA 1
ATOM 806 C C . ASP A 1 114 ? -1.315 -10.256 8.400 1.00 91.75 114 ASP A C 1
ATOM 808 O O . ASP A 1 114 ? -2.031 -9.899 9.336 1.00 91.75 114 ASP A O 1
ATOM 812 N N . ALA A 1 115 ? -1.774 -10.931 7.344 1.00 91.19 115 ALA A N 1
ATOM 813 C CA . ALA A 1 115 ? -3.162 -11.306 7.099 1.00 91.19 115 ALA A CA 1
ATOM 814 C C . ALA A 1 115 ? -4.170 -10.138 7.187 1.00 91.19 115 ALA A C 1
ATOM 816 O O . ALA A 1 115 ? -5.360 -10.359 7.435 1.00 91.19 115 ALA A O 1
ATOM 817 N N . GLY A 1 116 ? -3.711 -8.899 6.999 1.00 95.50 116 GLY A N 1
ATOM 818 C CA . GLY A 1 116 ? -4.552 -7.727 6.789 1.00 95.50 116 GLY A CA 1
ATOM 819 C C . GLY A 1 116 ? -4.968 -7.613 5.324 1.00 95.50 116 GLY A C 1
ATOM 820 O O . GLY A 1 116 ? -4.180 -7.903 4.420 1.00 95.50 116 GLY A O 1
ATOM 821 N N . ASN A 1 117 ? -6.204 -7.181 5.077 1.00 97.38 117 ASN A N 1
ATOM 822 C CA . ASN A 1 117 ? -6.742 -7.031 3.727 1.00 97.38 117 ASN A CA 1
ATOM 823 C C . ASN A 1 117 ? -7.173 -5.581 3.467 1.00 97.38 117 ASN A C 1
ATOM 825 O O . ASN A 1 117 ? -8.046 -5.046 4.156 1.00 97.38 117 ASN A O 1
ATOM 829 N N . ALA A 1 118 ? -6.567 -4.954 2.463 1.00 98.44 118 ALA A N 1
ATOM 830 C CA . ALA A 1 118 ? -6.986 -3.657 1.953 1.00 98.44 118 ALA A CA 1
ATOM 831 C C . ALA A 1 118 ? -7.546 -3.794 0.540 1.00 98.44 118 ALA A C 1
ATOM 833 O O . ALA A 1 118 ? -6.888 -4.338 -0.351 1.00 98.44 118 ALA A O 1
ATOM 834 N N . LYS A 1 119 ? -8.760 -3.286 0.338 1.00 98.50 119 LYS A N 1
ATOM 835 C CA . LYS A 1 119 ? -9.464 -3.360 -0.934 1.00 98.50 119 LYS A CA 1
ATOM 836 C C . LYS A 1 119 ? -9.869 -1.974 -1.425 1.00 98.50 119 LYS A C 1
ATOM 838 O O . LYS A 1 119 ? -10.369 -1.155 -0.655 1.00 98.50 119 LYS A O 1
ATOM 843 N N . ASP A 1 120 ? -9.659 -1.745 -2.718 1.00 98.38 120 ASP A N 1
ATOM 844 C CA . ASP A 1 120 ? -10.056 -0.537 -3.444 1.00 98.38 120 ASP A CA 1
ATOM 845 C C . ASP A 1 120 ? -9.492 0.749 -2.802 1.00 98.38 120 ASP A C 1
ATOM 847 O O . ASP A 1 120 ? -10.140 1.794 -2.754 1.00 98.38 120 ASP A O 1
ATOM 851 N N . THR A 1 121 ? -8.265 0.670 -2.269 1.00 98.69 121 THR A N 1
ATOM 852 C CA . THR A 1 121 ? -7.569 1.827 -1.689 1.00 98.69 121 THR A CA 1
ATOM 853 C C . THR A 1 121 ? -7.185 2.821 -2.786 1.00 98.69 121 THR A C 1
ATOM 855 O O . THR A 1 121 ? -6.522 2.454 -3.754 1.00 98.69 121 THR A O 1
ATOM 858 N N . ILE A 1 122 ? -7.495 4.100 -2.594 1.00 98.69 122 ILE A N 1
ATOM 859 C CA . ILE A 1 122 ? -7.023 5.201 -3.438 1.00 98.69 122 ILE A CA 1
ATOM 860 C C . ILE A 1 122 ? -5.861 5.893 -2.726 1.00 98.69 122 ILE A C 1
ATOM 862 O O . ILE A 1 122 ? -6.014 6.406 -1.618 1.00 98.69 122 ILE A O 1
ATOM 866 N N . VAL A 1 123 ? -4.694 5.931 -3.362 1.00 98.62 123 VAL A N 1
ATOM 867 C CA . VAL A 1 123 ? -3.507 6.628 -2.855 1.00 98.62 123 VAL A CA 1
ATOM 868 C C . VAL A 1 123 ? -3.259 7.856 -3.721 1.00 98.62 123 VAL A C 1
ATOM 870 O O . VAL A 1 123 ? -2.725 7.763 -4.829 1.00 98.62 123 VAL A O 1
ATOM 873 N N . SER A 1 124 ? -3.673 9.013 -3.220 1.00 98.25 124 SER A N 1
ATOM 874 C CA . SER A 1 124 ? -3.480 10.306 -3.875 1.00 98.25 124 SER A CA 1
ATOM 875 C C . SER A 1 124 ? -2.083 10.870 -3.602 1.00 98.25 124 SER A C 1
ATOM 877 O O . SER A 1 124 ? -1.312 10.312 -2.817 1.00 98.25 124 SER A O 1
ATOM 879 N N . THR A 1 125 ? -1.751 11.993 -4.239 1.00 97.44 125 THR A N 1
ATOM 880 C CA . THR A 1 125 ? -0.482 12.709 -4.048 1.00 97.44 125 THR A CA 1
ATOM 881 C C . THR A 1 125 ? -0.099 12.859 -2.574 1.00 97.44 125 THR A C 1
ATOM 883 O O . THR A 1 125 ? -0.884 13.309 -1.740 1.00 97.44 125 THR A O 1
ATOM 886 N N . GLY A 1 126 ? 1.134 12.458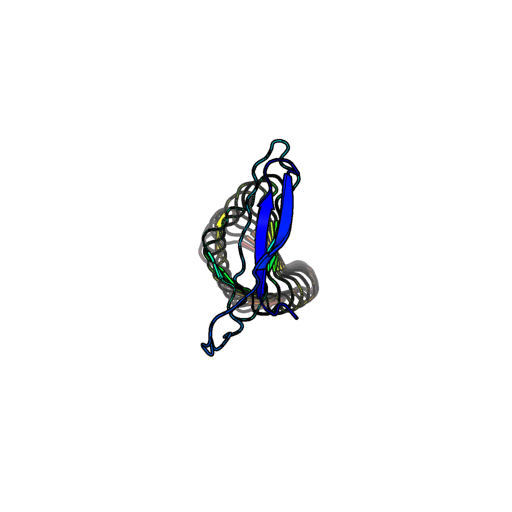 -2.255 1.00 94.56 126 GLY A N 1
ATOM 887 C CA . GLY A 1 126 ? 1.677 12.481 -0.894 1.00 94.56 126 GLY A CA 1
ATOM 888 C C . GLY A 1 126 ? 1.182 11.354 0.019 1.00 94.56 126 GLY A C 1
ATOM 889 O O . GLY A 1 126 ? 1.704 11.215 1.119 1.00 94.56 126 GLY A O 1
ATOM 890 N N . GLY A 1 127 ? 0.210 10.543 -0.399 1.00 98.19 127 GLY A N 1
ATOM 891 C CA . GLY A 1 127 ? -0.221 9.353 0.331 1.00 98.19 127 GLY A CA 1
ATOM 892 C C . GLY A 1 127 ? 0.736 8.171 0.150 1.00 98.19 127 GLY A C 1
ATOM 893 O O . GLY A 1 127 ? 1.413 8.042 -0.877 1.00 98.19 127 GLY A O 1
ATOM 894 N N . LEU A 1 128 ? 0.760 7.280 1.144 1.00 98.62 128 LEU A N 1
ATOM 895 C CA . LEU A 1 128 ? 1.571 6.064 1.125 1.00 98.62 128 LEU A CA 1
ATOM 896 C C . LEU A 1 128 ? 0.782 4.838 1.607 1.00 98.62 128 LEU A C 1
ATOM 898 O O . LEU A 1 128 ? 0.307 4.795 2.741 1.00 98.62 128 LEU A O 1
ATOM 902 N N . GLN A 1 129 ? 0.734 3.793 0.785 1.00 98.81 129 GLN A N 1
ATOM 903 C CA . GLN A 1 129 ? 0.322 2.452 1.197 1.00 98.81 129 GLN A CA 1
ATOM 904 C C . GLN A 1 129 ? 1.560 1.558 1.357 1.00 98.81 129 GLN A C 1
ATOM 906 O O . GLN A 1 129 ? 2.376 1.435 0.445 1.00 98.81 129 GLN A O 1
ATOM 911 N N . ARG A 1 130 ? 1.701 0.912 2.513 1.00 98.75 130 ARG A N 1
ATOM 912 C CA . ARG A 1 130 ? 2.738 -0.085 2.803 1.00 98.75 130 ARG A CA 1
ATOM 913 C C . ARG A 1 130 ? 2.081 -1.448 2.913 1.00 98.75 130 ARG A C 1
ATOM 915 O O . ARG A 1 130 ? 1.224 -1.635 3.771 1.00 98.75 130 ARG A O 1
ATOM 922 N N . VAL A 1 131 ? 2.484 -2.387 2.069 1.00 98.62 131 VAL A N 1
ATOM 923 C CA . VAL A 1 131 ? 2.016 -3.774 2.104 1.00 98.62 131 VAL A CA 1
ATOM 924 C C . VAL A 1 131 ? 3.167 -4.630 2.607 1.00 98.62 131 VAL A C 1
ATOM 926 O O . VAL A 1 131 ? 4.154 -4.830 1.901 1.00 98.62 131 VAL A O 1
ATOM 929 N N . SER A 1 132 ? 3.076 -5.053 3.862 1.00 97.81 132 SER A N 1
ATOM 930 C CA . SER A 1 132 ? 4.111 -5.821 4.556 1.00 97.81 132 SER A CA 1
ATOM 931 C C . SER A 1 132 ? 3.879 -7.327 4.413 1.00 97.81 132 SER A C 1
ATOM 933 O O . SER A 1 132 ? 2.892 -7.750 3.815 1.00 97.81 132 SER A O 1
ATOM 935 N N . SER A 1 133 ? 4.782 -8.138 4.972 1.00 97.31 133 SER A N 1
ATOM 936 C CA . SER A 1 133 ? 4.669 -9.602 4.966 1.00 97.31 133 SER A CA 1
ATOM 937 C C . SER A 1 133 ? 3.289 -10.082 5.424 1.00 97.31 133 SER A C 1
ATOM 939 O O . SER A 1 133 ? 2.793 -9.626 6.456 1.00 97.31 133 SER A O 1
ATOM 941 N N . GLY A 1 134 ? 2.666 -10.959 4.632 1.00 95.31 134 GLY A N 1
ATOM 942 C CA . GLY A 1 134 ? 1.322 -11.497 4.865 1.00 95.31 134 GLY A CA 1
ATOM 943 C C . GLY A 1 134 ? 0.175 -10.532 4.538 1.00 95.31 134 GLY A C 1
ATOM 944 O O . GLY A 1 134 ? -0.984 -10.945 4.562 1.00 95.31 134 GLY A O 1
ATOM 945 N N . GLY A 1 135 ? 0.468 -9.269 4.223 1.00 97.94 135 GLY A N 1
ATOM 946 C CA . GLY A 1 135 ? -0.523 -8.271 3.838 1.00 97.94 135 GLY A CA 1
ATOM 947 C C . GLY A 1 135 ? -0.982 -8.429 2.392 1.00 97.94 135 GLY A C 1
ATOM 948 O O . GLY A 1 135 ? -0.186 -8.738 1.500 1.00 97.94 135 GLY A O 1
ATOM 949 N N . LEU A 1 136 ? -2.270 -8.177 2.159 1.00 98.44 136 LEU A N 1
ATOM 950 C CA . LEU A 1 136 ? -2.891 -8.240 0.839 1.00 98.44 136 LEU A CA 1
ATOM 951 C C . LEU A 1 136 ? -3.558 -6.908 0.483 1.00 98.44 136 LEU A C 1
ATOM 953 O O . LEU A 1 136 ? -4.503 -6.484 1.151 1.00 98.44 136 LEU A O 1
ATOM 957 N N . ALA A 1 137 ? -3.101 -6.281 -0.600 1.00 98.75 137 ALA A N 1
ATOM 958 C CA . ALA A 1 137 ? -3.752 -5.124 -1.210 1.00 98.75 137 ALA A CA 1
ATOM 959 C C . ALA A 1 137 ? -4.380 -5.505 -2.559 1.00 98.75 137 ALA A C 1
ATOM 961 O O . ALA A 1 137 ? -3.708 -6.062 -3.427 1.00 98.75 137 ALA A O 1
ATOM 962 N N . THR A 1 138 ? -5.662 -5.198 -2.752 1.00 98.69 138 THR A N 1
ATOM 963 C CA . THR A 1 138 ? -6.411 -5.518 -3.978 1.00 98.69 138 THR A CA 1
ATOM 964 C C . THR A 1 138 ? -7.077 -4.275 -4.551 1.00 98.69 138 THR A C 1
ATOM 966 O O . THR A 1 138 ? -7.685 -3.509 -3.809 1.00 98.69 138 THR A O 1
ATOM 969 N N . GLY A 1 139 ? -6.954 -4.061 -5.863 1.00 98.38 139 GLY A N 1
ATOM 970 C CA . GLY A 1 139 ? -7.617 -2.943 -6.548 1.00 98.38 139 GLY A CA 1
ATOM 971 C C . GLY A 1 139 ? -7.088 -1.557 -6.161 1.00 98.38 139 GLY A C 1
ATOM 972 O O . GLY A 1 139 ? -7.807 -0.569 -6.290 1.00 98.38 139 GLY A O 1
ATOM 973 N N . THR A 1 140 ? -5.853 -1.460 -5.653 1.00 98.81 140 THR A N 1
ATOM 974 C CA . THR A 1 140 ? -5.267 -0.166 -5.276 1.00 98.81 140 THR A CA 1
ATOM 975 C C . THR A 1 140 ? -5.146 0.752 -6.496 1.00 98.81 140 THR A C 1
ATOM 977 O O . THR A 1 140 ? -4.610 0.346 -7.525 1.00 98.81 140 THR A O 1
ATOM 980 N N . GLN A 1 141 ? -5.552 2.014 -6.363 1.00 98.75 141 GLN A N 1
ATOM 981 C CA . GLN A 1 141 ? -5.389 3.059 -7.377 1.00 98.75 141 GLN A CA 1
ATOM 982 C C . GLN A 1 141 ? -4.352 4.089 -6.920 1.00 98.75 141 GLN A C 1
ATOM 984 O O . GLN A 1 141 ? -4.536 4.753 -5.901 1.00 98.75 141 GLN A O 1
ATOM 989 N N . LEU A 1 142 ? -3.259 4.249 -7.668 1.00 98.62 142 LEU A N 1
ATOM 990 C CA . LEU A 1 142 ? -2.193 5.215 -7.382 1.00 98.62 142 LEU A CA 1
ATOM 991 C C . LEU A 1 142 ? -2.364 6.466 -8.243 1.00 98.62 142 LEU A C 1
ATOM 993 O O . LEU A 1 142 ? -2.027 6.464 -9.425 1.00 98.62 142 LEU A O 1
ATOM 997 N N . MET A 1 143 ? -2.864 7.541 -7.640 1.00 97.88 143 MET A N 1
ATOM 998 C CA . MET A 1 143 ? -3.144 8.834 -8.275 1.00 97.88 143 MET A CA 1
ATOM 999 C C . MET A 1 143 ? -2.144 9.896 -7.792 1.00 97.88 143 MET A C 1
ATOM 1001 O O . MET A 1 143 ? -2.517 10.845 -7.105 1.00 97.88 143 MET A O 1
ATOM 1005 N N . GLY A 1 144 ? -0.855 9.690 -8.076 1.00 96.31 144 GLY A N 1
ATOM 1006 C CA . GLY A 1 144 ? 0.236 10.540 -7.570 1.00 96.31 144 GLY A CA 1
ATOM 1007 C C . GLY A 1 144 ? 0.855 10.076 -6.245 1.00 96.31 144 GLY A C 1
ATOM 1008 O O . GLY A 1 144 ? 1.815 10.678 -5.767 1.00 96.31 144 GLY A O 1
ATOM 1009 N N . GLY A 1 145 ? 0.292 9.033 -5.628 1.00 98.19 145 GLY A N 1
ATOM 1010 C CA . GLY A 1 145 ? 0.784 8.437 -4.387 1.00 98.19 145 GLY A CA 1
ATOM 1011 C C . GLY A 1 145 ? 1.695 7.223 -4.585 1.00 98.19 145 GLY A C 1
ATOM 1012 O O . GLY A 1 145 ? 1.979 6.797 -5.708 1.00 98.19 145 GLY A O 1
ATOM 1013 N N . PHE A 1 146 ? 2.120 6.635 -3.465 1.00 98.62 146 PHE A N 1
ATOM 1014 C CA . PHE A 1 146 ? 3.059 5.512 -3.442 1.00 98.62 146 PHE A CA 1
ATOM 1015 C C . PHE A 1 146 ? 2.436 4.239 -2.863 1.00 98.62 146 PHE A C 1
ATOM 1017 O O . PHE A 1 146 ? 1.800 4.276 -1.809 1.00 98.62 146 PHE A O 1
ATOM 1024 N N . GLN A 1 147 ? 2.705 3.094 -3.491 1.00 98.88 147 GLN A N 1
ATOM 1025 C CA . GLN A 1 147 ? 2.541 1.776 -2.874 1.00 98.88 147 GLN A CA 1
ATOM 1026 C C . GLN A 1 147 ? 3.903 1.096 -2.765 1.00 98.88 147 GLN A C 1
ATOM 1028 O O . GLN A 1 147 ? 4.551 0.825 -3.773 1.00 98.88 147 GLN A O 1
ATOM 1033 N N . ASN A 1 148 ? 4.315 0.783 -1.542 1.00 98.75 148 ASN A N 1
ATOM 1034 C CA . ASN A 1 148 ? 5.502 -0.020 -1.276 1.00 98.75 148 ASN A CA 1
ATOM 1035 C C . ASN A 1 148 ? 5.065 -1.423 -0.868 1.00 98.75 148 ASN A C 1
ATOM 1037 O O . ASN A 1 148 ? 4.445 -1.594 0.183 1.00 98.75 148 ASN A O 1
ATOM 1041 N N . VAL A 1 149 ? 5.398 -2.412 -1.691 1.00 98.69 149 VAL A N 1
ATOM 1042 C CA . VAL A 1 149 ? 5.189 -3.828 -1.392 1.00 98.69 149 VAL A CA 1
ATOM 1043 C C . VAL A 1 149 ? 6.516 -4.395 -0.898 1.00 98.69 149 VAL A C 1
ATOM 1045 O O . VAL A 1 149 ? 7.524 -4.386 -1.614 1.00 98.69 149 VAL A O 1
ATOM 1048 N N . TYR A 1 150 ? 6.537 -4.815 0.361 1.00 98.50 150 TYR A N 1
ATOM 1049 C CA . TYR A 1 150 ? 7.707 -5.374 1.029 1.00 98.50 150 TYR A CA 1
ATOM 1050 C C . TYR A 1 150 ? 7.715 -6.902 0.937 1.00 98.50 150 TYR A C 1
ATOM 1052 O O . TYR A 1 150 ? 6.744 -7.513 0.495 1.00 98.50 150 TYR A O 1
ATOM 1060 N N . SER A 1 151 ? 8.825 -7.515 1.351 1.00 98.19 151 SER A N 1
ATOM 1061 C CA . SER A 1 151 ? 8.996 -8.971 1.343 1.00 98.19 151 SER A CA 1
ATOM 1062 C C . SER A 1 151 ? 7.812 -9.694 1.996 1.00 98.19 151 SER A C 1
ATOM 1064 O O . SER A 1 151 ? 7.386 -9.319 3.092 1.00 98.19 151 SER A O 1
ATOM 1066 N N . GLY A 1 152 ? 7.260 -10.695 1.305 1.00 97.12 152 GLY A N 1
ATOM 1067 C CA . GLY A 1 152 ? 6.078 -11.453 1.729 1.00 97.12 152 GLY A CA 1
ATOM 1068 C C . GLY A 1 152 ? 4.737 -10.725 1.566 1.00 97.12 152 GLY A C 1
ATOM 1069 O O . GLY A 1 152 ? 3.698 -11.305 1.880 1.00 97.12 152 GLY A O 1
ATOM 1070 N N . GLY A 1 153 ? 4.734 -9.465 1.125 1.00 98.25 153 GLY A N 1
ATOM 1071 C CA . GLY A 1 153 ? 3.526 -8.705 0.809 1.00 98.25 153 GLY A CA 1
ATOM 1072 C C . GLY A 1 153 ? 3.020 -8.998 -0.604 1.00 98.25 153 GLY A C 1
ATOM 1073 O O . GLY A 1 153 ? 3.813 -9.262 -1.515 1.00 98.25 153 GLY A O 1
ATOM 1074 N N . ASN A 1 154 ? 1.701 -8.923 -0.794 1.00 98.44 154 ASN A N 1
ATOM 1075 C CA . ASN A 1 154 ? 1.058 -9.159 -2.086 1.00 98.44 154 ASN A CA 1
ATOM 1076 C C . ASN A 1 154 ? 0.161 -7.983 -2.497 1.00 98.44 154 ASN A C 1
ATOM 1078 O O . ASN A 1 154 ? -0.738 -7.577 -1.755 1.00 98.44 154 ASN A O 1
ATOM 1082 N N . ALA A 1 155 ? 0.371 -7.470 -3.707 1.00 98.69 155 ALA A N 1
ATOM 1083 C CA . ALA A 1 155 ? -0.516 -6.511 -4.354 1.00 98.69 155 ALA A CA 1
ATOM 1084 C C . ALA A 1 155 ? -1.140 -7.137 -5.608 1.00 98.69 155 ALA A C 1
ATOM 1086 O O . ALA A 1 155 ? -0.453 -7.789 -6.389 1.00 98.69 155 ALA A O 1
ATOM 1087 N N . SER A 1 156 ? -2.437 -6.935 -5.832 1.00 98.56 156 SER A N 1
ATOM 1088 C CA . SER A 1 156 ? -3.126 -7.466 -7.011 1.00 98.56 156 SER A CA 1
ATOM 1089 C C . SER A 1 156 ? -4.062 -6.439 -7.634 1.00 98.56 156 SER A C 1
ATOM 1091 O O . SER A 1 156 ? -4.859 -5.813 -6.936 1.00 98.56 156 SER A O 1
ATOM 1093 N N . GLY A 1 157 ? -4.014 -6.309 -8.960 1.00 98.38 157 GLY A N 1
ATOM 1094 C CA . GLY A 1 157 ? -4.888 -5.404 -9.705 1.00 98.38 157 GLY A CA 1
ATOM 1095 C C . GLY A 1 157 ? -4.602 -3.928 -9.427 1.00 98.38 157 GLY A C 1
ATOM 1096 O O . GLY A 1 157 ? -5.528 -3.122 -9.428 1.00 98.38 157 GLY A O 1
ATOM 1097 N N . THR A 1 158 ? -3.349 -3.571 -9.122 1.00 98.75 158 THR A N 1
ATOM 1098 C CA . THR A 1 158 ? -2.977 -2.172 -8.884 1.00 98.75 158 THR A CA 1
ATOM 1099 C C . THR A 1 158 ? -3.080 -1.373 -10.186 1.00 98.75 158 THR A C 1
ATOM 1101 O O . THR A 1 158 ? -2.490 -1.749 -11.197 1.00 98.75 158 THR A O 1
ATOM 1104 N N . LEU A 1 159 ? -3.773 -0.237 -10.156 1.00 98.69 159 LEU A N 1
ATOM 1105 C CA . LEU A 1 159 ? -3.839 0.728 -11.253 1.00 98.69 159 LEU A CA 1
ATOM 1106 C C . LEU A 1 159 ? -2.926 1.913 -10.936 1.00 98.69 159 LEU A C 1
ATOM 1108 O O . LEU A 1 159 ? -3.095 2.572 -9.910 1.00 98.69 159 LEU A O 1
ATOM 1112 N N . ILE A 1 160 ? -1.959 2.201 -11.804 1.00 98.62 160 ILE A N 1
ATOM 1113 C CA . ILE A 1 160 ? -0.995 3.287 -11.597 1.00 98.62 160 ILE A CA 1
ATOM 1114 C C . ILE A 1 160 ? -1.256 4.401 -12.600 1.00 98.62 160 ILE A C 1
ATOM 1116 O O . ILE A 1 160 ? -1.058 4.220 -13.798 1.00 98.62 160 ILE A O 1
ATOM 1120 N N . HIS A 1 161 ? -1.706 5.553 -12.110 1.00 98.00 161 HIS A N 1
ATOM 1121 C CA . HIS A 1 161 ? -1.947 6.756 -12.904 1.00 98.00 161 HIS A CA 1
ATOM 1122 C C . HIS A 1 161 ? -0.751 7.711 -12.848 1.00 98.00 161 HIS A C 1
ATOM 1124 O O . HIS A 1 161 ? 0.276 7.414 -12.239 1.00 98.00 161 HIS A O 1
ATOM 1130 N N . ASN A 1 162 ? -0.890 8.866 -13.500 1.00 97.31 162 ASN A N 1
ATOM 1131 C CA . ASN A 1 162 ? 0.148 9.884 -13.580 1.00 97.31 162 ASN A CA 1
ATOM 1132 C C . ASN A 1 162 ? 0.723 10.242 -12.197 1.00 97.31 162 ASN A C 1
ATOM 1134 O O . ASN A 1 162 ? -0.022 10.580 -11.274 1.00 97.31 162 ASN A O 1
ATOM 1138 N N . GLY A 1 163 ? 2.047 10.142 -12.062 1.00 96.69 163 GLY A N 1
ATOM 1139 C CA . GLY A 1 163 ? 2.784 10.405 -10.825 1.00 96.69 163 GLY A CA 1
ATOM 1140 C C . GLY A 1 163 ? 2.675 9.303 -9.767 1.00 96.69 163 GLY A C 1
ATOM 1141 O O . GLY A 1 163 ? 3.359 9.373 -8.750 1.00 96.69 163 GLY A O 1
ATOM 1142 N N . GLY A 1 164 ? 1.829 8.292 -9.979 1.00 98.44 164 GLY A N 1
ATOM 1143 C CA . GLY A 1 164 ? 1.723 7.133 -9.104 1.00 98.44 164 GLY A CA 1
ATOM 1144 C C . GLY A 1 164 ? 2.941 6.222 -9.235 1.00 98.44 164 GLY A C 1
ATOM 1145 O O . GLY A 1 164 ? 3.479 6.031 -10.331 1.00 98.44 164 GLY A O 1
ATOM 1146 N N . VAL A 1 165 ? 3.368 5.634 -8.117 1.00 98.69 165 VAL A N 1
ATOM 1147 C CA . VAL A 1 165 ? 4.539 4.749 -8.091 1.00 98.69 165 VAL A CA 1
ATOM 1148 C C . VAL A 1 165 ? 4.284 3.506 -7.243 1.00 98.69 165 VAL A C 1
ATOM 1150 O O . VAL A 1 165 ? 4.018 3.608 -6.045 1.00 98.69 165 VAL A O 1
ATOM 1153 N N . GLN A 1 166 ? 4.446 2.325 -7.841 1.00 98.81 166 GLN A N 1
ATOM 1154 C CA . GLN A 1 166 ? 4.501 1.051 -7.119 1.00 98.81 166 GLN A CA 1
ATOM 1155 C C . GLN A 1 166 ? 5.954 0.573 -7.028 1.00 98.81 166 GLN A C 1
ATOM 1157 O O . GLN A 1 166 ? 6.599 0.364 -8.053 1.00 98.81 166 GLN A O 1
ATOM 1162 N N . ASN A 1 167 ? 6.467 0.372 -5.814 1.00 98.69 167 ASN A N 1
ATOM 1163 C CA . ASN A 1 167 ? 7.781 -0.224 -5.571 1.00 98.69 167 ASN A CA 1
ATOM 1164 C C . ASN A 1 167 ? 7.602 -1.650 -5.035 1.00 98.69 167 ASN A C 1
ATOM 1166 O O . ASN A 1 167 ? 6.924 -1.851 -4.026 1.00 98.69 167 ASN A O 1
ATOM 1170 N N . ILE A 1 168 ? 8.223 -2.625 -5.691 1.00 98.62 168 ILE A N 1
ATOM 1171 C CA . ILE A 1 168 ? 8.140 -4.051 -5.364 1.00 98.62 168 ILE A CA 1
ATOM 1172 C C . ILE A 1 168 ? 9.516 -4.483 -4.870 1.00 98.62 168 ILE A C 1
ATOM 1174 O O . ILE A 1 168 ? 10.494 -4.470 -5.617 1.00 98.62 168 ILE A O 1
ATOM 1178 N N . SER A 1 169 ? 9.601 -4.800 -3.582 1.00 98.38 169 SER A N 1
ATOM 1179 C CA . SER A 1 169 ? 10.852 -5.184 -2.924 1.00 98.38 169 SER A CA 1
ATOM 1180 C C . SER A 1 169 ? 11.201 -6.652 -3.173 1.00 98.38 169 SER A C 1
ATOM 1182 O O . SER A 1 169 ? 10.392 -7.423 -3.680 1.00 98.38 169 SER A O 1
ATOM 1184 N N . SER A 1 170 ? 12.399 -7.060 -2.756 1.00 98.06 170 SER A N 1
ATOM 1185 C CA . SER A 1 170 ? 12.793 -8.470 -2.778 1.00 98.06 170 SER A CA 1
ATOM 1186 C C . SER A 1 170 ? 11.809 -9.353 -1.995 1.00 98.06 170 SER A C 1
ATOM 1188 O O . SER A 1 170 ? 11.438 -9.024 -0.864 1.00 98.06 170 SER A O 1
ATOM 1190 N N . GLY A 1 171 ? 11.364 -10.457 -2.595 1.00 97.31 171 GLY A N 1
ATOM 1191 C CA . GLY A 1 171 ? 10.369 -11.379 -2.041 1.00 97.31 171 GLY A CA 1
ATOM 1192 C C . GLY A 1 171 ? 8.935 -10.836 -2.009 1.00 97.31 171 GLY A C 1
ATOM 1193 O O . GLY A 1 171 ? 8.073 -11.459 -1.393 1.00 97.31 171 GLY A O 1
ATOM 1194 N N . ALA A 1 172 ? 8.678 -9.668 -2.601 1.00 98.38 172 ALA A N 1
ATOM 1195 C CA . ALA A 1 172 ? 7.341 -9.104 -2.747 1.00 98.38 172 ALA A CA 1
ATOM 1196 C C . ALA A 1 172 ? 6.715 -9.518 -4.082 1.00 98.38 172 ALA A C 1
ATOM 1198 O O . ALA A 1 172 ? 7.424 -9.699 -5.076 1.00 98.38 172 ALA A O 1
ATOM 1199 N N . VAL A 1 173 ? 5.386 -9.595 -4.120 1.00 98.44 173 VAL A N 1
ATOM 1200 C CA . VAL A 1 173 ? 4.643 -9.979 -5.325 1.00 98.44 173 VAL A CA 1
ATOM 1201 C C . VAL A 1 173 ? 3.643 -8.890 -5.709 1.00 98.44 173 VAL A C 1
ATOM 1203 O O . VAL A 1 173 ? 2.865 -8.420 -4.877 1.00 98.44 173 VAL A O 1
ATOM 1206 N N . ALA A 1 174 ? 3.639 -8.513 -6.986 1.00 98.50 174 ALA A N 1
ATOM 1207 C CA . ALA A 1 174 ? 2.588 -7.720 -7.606 1.00 98.50 174 ALA A CA 1
ATOM 1208 C C . ALA A 1 174 ? 2.009 -8.455 -8.818 1.00 98.50 174 ALA A C 1
ATOM 1210 O O . ALA A 1 174 ? 2.739 -8.833 -9.733 1.00 98.50 174 ALA A O 1
ATOM 1211 N N . ASN A 1 175 ? 0.692 -8.629 -8.841 1.00 98.44 175 ASN A N 1
ATOM 1212 C CA . ASN A 1 175 ? -0.019 -9.300 -9.923 1.00 98.44 175 ASN A CA 1
ATOM 1213 C C . ASN A 1 175 ? -0.969 -8.336 -10.631 1.00 98.44 175 ASN A C 1
ATOM 1215 O O . ASN A 1 175 ? -1.671 -7.558 -9.983 1.00 98.44 175 ASN A O 1
ATOM 1219 N N . ASN A 1 176 ? -1.058 -8.442 -11.954 1.00 98.19 176 ASN A N 1
ATOM 1220 C CA . ASN A 1 176 ? -2.031 -7.725 -12.778 1.00 98.19 176 ASN A CA 1
ATOM 1221 C C . ASN A 1 176 ? -1.979 -6.198 -12.582 1.00 98.19 176 ASN A C 1
ATOM 1223 O O . ASN A 1 176 ? -3.015 -5.531 -12.541 1.00 98.19 176 ASN A O 1
ATOM 1227 N N . THR A 1 177 ? -0.778 -5.638 -12.407 1.00 98.56 177 THR A N 1
ATOM 1228 C CA . THR A 1 177 ? -0.605 -4.183 -12.330 1.00 98.56 177 THR A CA 1
ATOM 1229 C C . THR A 1 177 ? -0.841 -3.564 -13.708 1.00 98.56 177 THR A C 1
ATOM 1231 O O . THR A 1 177 ? -0.272 -4.020 -14.692 1.00 98.56 177 THR A O 1
ATOM 1234 N N . THR A 1 178 ? -1.620 -2.488 -13.792 1.00 98.62 178 THR A N 1
ATOM 1235 C CA . THR A 1 178 ? -1.768 -1.693 -15.022 1.00 98.62 178 THR A CA 1
ATOM 1236 C C . THR A 1 178 ? -1.087 -0.339 -14.860 1.00 98.62 178 THR A C 1
ATOM 1238 O O . THR A 1 178 ? -1.430 0.429 -13.961 1.00 98.62 178 THR A O 1
ATOM 1241 N N . LEU A 1 179 ? -0.136 -0.031 -15.739 1.00 98.25 179 LEU A N 1
ATOM 1242 C CA . LEU A 1 179 ? 0.577 1.243 -15.792 1.00 98.25 179 LEU A CA 1
ATOM 1243 C C . LEU A 1 179 ? -0.068 2.133 -16.847 1.00 98.25 179 LEU A C 1
ATOM 1245 O O . LEU A 1 179 ? 0.049 1.864 -18.040 1.00 98.25 179 LEU A O 1
ATOM 1249 N N . ASN A 1 180 ? -0.742 3.193 -16.413 1.00 97.88 180 ASN A N 1
ATOM 1250 C CA . ASN A 1 180 ? -1.260 4.232 -17.297 1.00 97.88 180 ASN A CA 1
ATOM 1251 C C . ASN A 1 180 ? -0.196 5.308 -17.557 1.00 97.88 180 ASN A C 1
ATOM 1253 O O . ASN A 1 180 ? 0.887 5.288 -16.973 1.00 97.88 180 ASN A O 1
ATOM 1257 N N . SER A 1 181 ? -0.514 6.266 -18.430 1.00 97.31 181 SER A N 1
ATOM 1258 C CA . SER A 1 181 ? 0.387 7.369 -18.777 1.00 97.31 181 SER A CA 1
ATOM 1259 C C . SER A 1 181 ? 0.923 8.089 -17.534 1.00 97.31 181 SER A C 1
ATOM 1261 O O . SER A 1 181 ? 0.149 8.601 -16.720 1.00 97.31 181 SER A O 1
ATOM 1263 N N . GLY A 1 182 ? 2.251 8.131 -17.402 1.00 95.69 182 GLY A N 1
ATOM 1264 C CA . GLY A 1 182 ? 2.961 8.746 -16.276 1.00 95.69 182 GLY A CA 1
ATOM 1265 C C . GLY A 1 182 ? 3.017 7.892 -15.002 1.00 95.69 182 GLY A C 1
ATOM 1266 O O . GLY A 1 182 ? 3.554 8.351 -13.994 1.00 95.69 182 GLY A O 1
ATOM 1267 N N . GLY A 1 183 ? 2.466 6.676 -15.020 1.00 98.25 183 GLY A N 1
ATOM 1268 C CA . GLY A 1 183 ? 2.553 5.713 -13.925 1.00 98.25 183 GLY A CA 1
ATOM 1269 C C . GLY A 1 183 ? 3.856 4.918 -13.967 1.00 98.25 183 GLY A C 1
ATOM 1270 O O . GLY A 1 183 ? 4.334 4.545 -15.040 1.00 98.25 183 GLY A O 1
ATOM 1271 N N . THR A 1 184 ? 4.434 4.647 -12.796 1.00 98.50 184 THR A N 1
ATOM 1272 C CA . THR A 1 184 ? 5.706 3.920 -12.681 1.00 98.50 184 THR A CA 1
ATOM 1273 C C . THR A 1 184 ? 5.587 2.681 -11.794 1.00 98.50 184 THR A C 1
ATOM 1275 O O . THR A 1 184 ? 5.097 2.760 -10.668 1.00 98.50 184 THR A O 1
ATOM 1278 N N . GLN A 1 185 ? 6.118 1.549 -12.252 1.00 98.69 185 GLN A N 1
ATOM 1279 C CA . GLN A 1 185 ? 6.390 0.377 -11.416 1.00 98.69 185 GLN A CA 1
ATOM 1280 C C . GLN A 1 185 ? 7.897 0.127 -11.355 1.00 98.69 185 GLN A C 1
ATOM 1282 O O . GLN A 1 185 ? 8.576 0.128 -12.380 1.00 98.69 185 GLN A O 1
ATOM 1287 N N . ARG A 1 186 ? 8.424 -0.091 -10.151 1.00 98.50 186 ARG A N 1
ATOM 1288 C CA . ARG A 1 186 ? 9.828 -0.440 -9.909 1.00 98.50 186 ARG A CA 1
ATOM 1289 C C . ARG A 1 186 ? 9.901 -1.807 -9.251 1.00 98.50 186 ARG A C 1
ATOM 1291 O O . ARG A 1 186 ? 9.342 -1.988 -8.171 1.00 98.50 186 ARG A O 1
ATOM 1298 N N . VAL A 1 187 ? 10.593 -2.742 -9.887 1.00 98.25 187 VAL A N 1
ATOM 1299 C CA . VAL A 1 187 ? 10.812 -4.102 -9.393 1.00 98.25 187 VAL A CA 1
ATOM 1300 C C . VAL A 1 187 ? 12.272 -4.229 -8.977 1.00 98.25 187 VAL A C 1
ATOM 1302 O O . VAL A 1 187 ? 13.177 -4.089 -9.799 1.00 98.25 187 VAL A O 1
ATOM 1305 N N . SER A 1 188 ? 12.505 -4.431 -7.684 1.00 97.56 188 SER A N 1
ATOM 1306 C CA . SER A 1 188 ? 13.835 -4.686 -7.128 1.00 97.56 188 SER A CA 1
ATOM 1307 C C . SER A 1 188 ? 14.274 -6.127 -7.374 1.00 97.56 188 SER A C 1
ATOM 1309 O O . SER A 1 188 ? 13.446 -6.997 -7.625 1.00 97.56 188 SER A O 1
ATOM 1311 N N . ALA A 1 189 ? 15.572 -6.394 -7.219 1.00 97.12 189 ALA A N 1
ATOM 1312 C CA . ALA A 1 189 ? 16.115 -7.748 -7.286 1.00 97.12 189 ALA A CA 1
ATOM 1313 C C . ALA A 1 189 ? 15.374 -8.703 -6.326 1.00 97.12 189 ALA A C 1
ATOM 1315 O O . ALA A 1 189 ? 15.245 -8.431 -5.126 1.00 97.12 189 ALA A O 1
ATOM 1316 N N . GLY A 1 190 ? 14.877 -9.818 -6.855 1.00 96.12 190 GLY A N 1
ATOM 1317 C CA . GLY A 1 190 ? 14.073 -10.817 -6.151 1.00 96.12 190 GLY A CA 1
ATOM 1318 C C . GLY A 1 190 ? 12.610 -10.426 -5.925 1.00 96.12 190 GLY A C 1
ATOM 1319 O O . GLY A 1 190 ? 11.894 -11.170 -5.260 1.00 96.12 190 GLY A O 1
ATOM 1320 N N . GLY A 1 191 ? 12.161 -9.264 -6.405 1.00 97.81 191 GLY A N 1
ATOM 1321 C CA . GLY A 1 191 ? 10.738 -8.938 -6.492 1.00 97.81 191 GLY A CA 1
ATOM 1322 C C . GLY A 1 191 ? 10.080 -9.683 -7.652 1.00 97.81 191 GLY A C 1
ATOM 1323 O O . GLY A 1 191 ? 10.759 -10.208 -8.526 1.00 97.81 191 GLY A O 1
ATOM 1324 N N . THR A 1 192 ? 8.752 -9.759 -7.669 1.00 98.19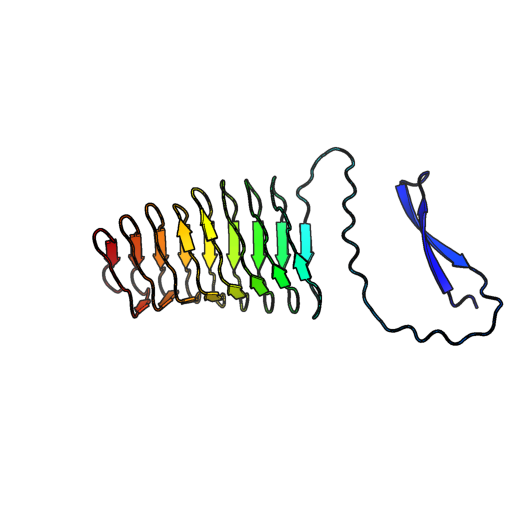 192 THR A N 1
ATOM 1325 C CA . THR A 1 192 ? 8.016 -10.390 -8.773 1.00 98.19 192 THR A CA 1
ATOM 1326 C C . THR A 1 192 ? 6.869 -9.499 -9.218 1.00 98.19 192 THR A C 1
ATOM 1328 O O . THR A 1 192 ? 5.989 -9.167 -8.423 1.00 98.19 192 THR A O 1
ATOM 1331 N N . ALA A 1 193 ? 6.857 -9.146 -10.503 1.00 97.88 193 ALA A N 1
ATOM 1332 C CA . ALA A 1 193 ? 5.727 -8.512 -11.170 1.00 97.88 193 ALA A CA 1
ATOM 1333 C C . ALA A 1 193 ? 5.198 -9.447 -12.266 1.00 97.88 193 ALA A C 1
ATOM 1335 O O . ALA A 1 193 ? 5.915 -9.750 -13.215 1.00 97.88 193 ALA A O 1
ATOM 1336 N N . SER A 1 194 ? 3.953 -9.909 -12.141 1.00 97.69 194 SER A N 1
ATOM 1337 C CA . SER A 1 194 ? 3.330 -10.828 -13.101 1.00 97.69 194 SER A CA 1
ATOM 1338 C C . SER A 1 194 ? 2.067 -10.224 -13.704 1.00 97.69 194 SER A C 1
ATOM 1340 O O . SER A 1 194 ? 1.278 -9.589 -13.006 1.00 97.69 194 SER A O 1
ATOM 1342 N N . GLY A 1 195 ? 1.867 -10.409 -15.011 1.00 97.19 195 GLY A N 1
ATOM 1343 C CA . GLY A 1 195 ? 0.701 -9.871 -15.717 1.00 97.19 195 GLY A CA 1
ATOM 1344 C C . GLY A 1 195 ? 0.657 -8.339 -15.769 1.00 97.19 195 GLY A C 1
ATOM 1345 O O . GLY A 1 195 ? -0.430 -7.770 -15.838 1.00 97.19 195 GLY A O 1
ATOM 1346 N N . THR A 1 196 ? 1.808 -7.658 -15.696 1.00 98.00 196 THR A N 1
ATOM 1347 C CA . THR A 1 196 ? 1.847 -6.196 -15.815 1.00 98.00 196 THR A CA 1
ATOM 1348 C C . THR A 1 196 ? 1.419 -5.764 -17.219 1.00 98.00 196 THR A C 1
ATOM 1350 O O . THR A 1 196 ? 2.000 -6.195 -18.213 1.00 98.00 196 THR A O 1
ATOM 1353 N N . ILE A 1 197 ? 0.437 -4.868 -17.298 1.00 98.12 197 ILE A N 1
ATOM 1354 C CA . ILE A 1 197 ? 0.008 -4.199 -18.529 1.00 98.12 197 ILE A CA 1
ATOM 1355 C C . ILE A 1 197 ? 0.621 -2.800 -18.537 1.00 98.12 197 ILE A C 1
ATOM 1357 O O . ILE A 1 197 ? 0.390 -2.019 -17.616 1.00 98.12 197 ILE A O 1
ATOM 1361 N N . ILE A 1 198 ? 1.391 -2.466 -19.571 1.00 97.31 198 ILE A N 1
ATOM 1362 C CA . ILE A 1 198 ? 2.019 -1.149 -19.722 1.00 97.31 198 ILE A CA 1
ATOM 1363 C C . ILE A 1 198 ? 1.333 -0.412 -20.872 1.00 97.31 198 ILE A C 1
ATOM 1365 O O . ILE A 1 198 ? 1.550 -0.739 -22.037 1.00 97.31 198 ILE A O 1
ATOM 1369 N N . ASN A 1 199 ? 0.492 0.571 -20.548 1.00 96.50 199 ASN A N 1
ATOM 1370 C CA . ASN A 1 199 ? -0.122 1.450 -21.542 1.00 96.50 199 ASN A CA 1
ATOM 1371 C C . ASN A 1 199 ? 0.870 2.532 -21.995 1.00 96.50 199 ASN A C 1
ATOM 1373 O O . ASN A 1 199 ? 1.960 2.683 -21.438 1.00 96.50 199 ASN A O 1
ATOM 1377 N N . ILE A 1 200 ? 0.484 3.313 -23.010 1.00 93.81 200 ILE A N 1
ATOM 1378 C CA . ILE A 1 200 ? 1.336 4.373 -23.557 1.00 93.81 200 ILE A CA 1
ATOM 1379 C C . ILE A 1 200 ? 1.822 5.320 -22.451 1.00 93.81 200 ILE A C 1
ATOM 1381 O O . ILE A 1 2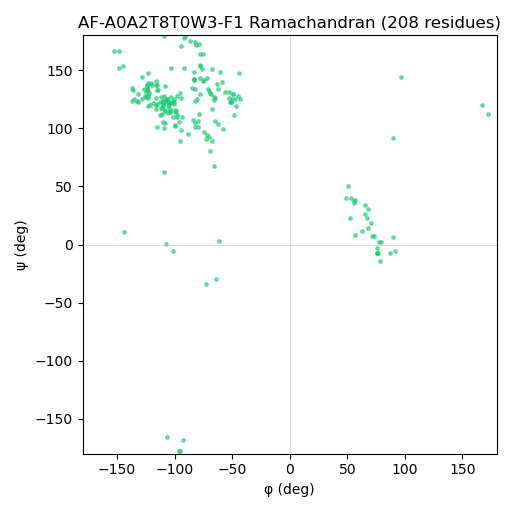00 ? 1.046 5.762 -21.602 1.00 93.81 200 ILE A O 1
ATOM 1385 N N . SER A 1 201 ? 3.130 5.584 -22.446 1.00 94.38 201 SER A N 1
ATOM 1386 C CA . SER A 1 201 ? 3.812 6.421 -21.448 1.00 94.38 201 SER A CA 1
ATOM 1387 C C . SER A 1 201 ? 3.774 5.901 -19.999 1.00 94.38 201 SER A C 1
ATOM 1389 O O . SER A 1 201 ? 4.141 6.644 -19.087 1.00 94.38 201 SER A O 1
ATOM 1391 N N . GLY A 1 202 ? 3.362 4.652 -19.761 1.00 96.44 202 GLY A N 1
ATOM 1392 C CA . GLY A 1 202 ? 3.653 3.932 -18.520 1.00 96.44 202 GLY A CA 1
ATOM 1393 C C . GLY A 1 202 ? 5.102 3.433 -18.505 1.00 96.44 202 GLY A C 1
ATOM 1394 O O . GLY A 1 202 ? 5.688 3.177 -19.557 1.00 96.44 202 GLY A O 1
ATOM 1395 N N . SER A 1 203 ? 5.696 3.298 -17.319 1.00 97.62 203 SER A N 1
ATOM 1396 C CA . SER A 1 203 ? 7.097 2.883 -17.175 1.00 97.62 203 SER A CA 1
ATOM 1397 C C . SER A 1 203 ? 7.262 1.765 -16.152 1.00 97.62 203 SER A C 1
ATOM 1399 O O . SER A 1 203 ? 6.915 1.924 -14.981 1.00 97.62 203 SER A O 1
ATOM 1401 N N . GLN A 1 204 ? 7.828 0.640 -16.585 1.00 97.81 204 GLN A N 1
ATOM 1402 C CA . GLN A 1 204 ? 8.277 -0.429 -15.700 1.00 97.81 204 GLN A CA 1
ATOM 1403 C C . GLN A 1 204 ? 9.806 -0.456 -15.692 1.00 97.81 204 GLN A C 1
ATOM 1405 O O . GLN A 1 204 ? 10.440 -0.571 -16.739 1.00 97.81 204 GLN A O 1
ATOM 1410 N N . SER A 1 205 ? 10.399 -0.363 -14.506 1.00 97.12 205 SER A N 1
ATOM 1411 C CA . SER A 1 205 ? 11.835 -0.526 -14.298 1.00 97.12 205 SER A CA 1
ATOM 1412 C C . SER A 1 205 ? 12.080 -1.797 -13.498 1.00 97.12 205 SER A C 1
ATOM 1414 O O . SER A 1 205 ? 11.557 -1.935 -12.394 1.00 97.12 205 SER A O 1
ATOM 1416 N N . ILE A 1 206 ? 12.865 -2.715 -14.058 1.00 95.00 206 ILE A N 1
ATOM 1417 C CA . ILE A 1 206 ? 13.217 -3.992 -13.434 1.00 95.00 206 ILE A CA 1
ATOM 1418 C C . ILE A 1 206 ? 14.721 -3.984 -13.168 1.00 95.00 206 ILE A C 1
ATOM 1420 O O . ILE A 1 206 ? 15.521 -3.794 -14.085 1.00 95.00 206 ILE A O 1
ATOM 1424 N N . MET A 1 207 ? 15.110 -4.142 -11.904 1.00 93.50 207 MET A N 1
ATOM 1425 C CA . MET A 1 207 ? 16.510 -4.308 -11.517 1.00 93.50 207 MET A CA 1
ATOM 1426 C C . MET A 1 207 ? 16.975 -5.739 -11.799 1.00 93.50 207 MET A C 1
ATOM 1428 O O . MET A 1 207 ? 16.178 -6.671 -11.790 1.00 93.50 207 MET A O 1
ATOM 1432 N N . SER A 1 208 ? 18.282 -5.927 -12.000 1.00 91.81 208 SER A N 1
ATOM 1433 C CA . SER A 1 208 ? 18.865 -7.255 -12.229 1.00 91.81 208 SER A CA 1
ATOM 1434 C C . SER A 1 208 ? 18.435 -8.253 -11.147 1.00 91.81 208 SER A C 1
ATOM 1436 O O . SER A 1 208 ? 18.701 -8.036 -9.966 1.00 91.81 208 SER A O 1
ATOM 1438 N N . GLY A 1 209 ? 17.810 -9.355 -11.564 1.00 84.69 209 GLY A N 1
ATOM 1439 C CA . GLY A 1 209 ? 17.320 -10.417 -10.682 1.00 84.69 209 GLY A CA 1
ATOM 1440 C C . GLY A 1 209 ? 15.887 -10.241 -10.169 1.00 84.69 209 GLY A C 1
ATOM 1441 O O . GLY A 1 209 ? 15.495 -11.007 -9.292 1.00 84.69 209 GLY A O 1
ATOM 1442 N N . GLY A 1 210 ? 15.143 -9.235 -10.636 1.00 67.88 210 GLY A N 1
ATOM 1443 C CA . GLY A 1 210 ? 13.689 -9.107 -10.440 1.00 67.88 210 GLY A CA 1
ATOM 1444 C C . GLY A 1 210 ? 12.869 -9.584 -11.633 1.00 67.88 210 GLY A C 1
ATOM 1445 O O . GLY A 1 210 ? 13.467 -10.156 -12.573 1.00 67.88 210 GLY A O 1
#

Nearest PDB structures (foldseek):
  4q1q-assembly2_B  TM=5.616E-01  e=8.472E-12  Escherichia coli ETEC H10407
  7koh-assembly4_D  TM=6.322E-01  e=4.852E-10  Escherichia coli O157:H7
  4kh3-assembly1_A  TM=5.676E-01  e=6.679E-10  Escherichia coli CFT073
  7ko9-assembly1_A  TM=6.798E-01  e=1.010E-08  Escherichia coli
  7kob-assembly1_A  TM=4.698E-01  e=3.921E-10  Escherichia coli CFT073

Solvent-accessible surface area (backbone atoms only — not comparable to full-atom values): 10064 Å² total; per-residue (Å²): 131,75,88,47,74,48,78,45,80,37,83,91,71,77,41,78,43,83,44,73,51,83,82,83,75,95,73,92,72,85,80,72,88,70,84,76,85,75,85,81,83,81,88,65,92,73,86,65,61,48,75,47,80,33,53,42,83,77,33,70,48,68,64,46,75,31,42,70,50,12,33,37,42,26,28,45,42,4,34,39,31,49,28,38,25,29,42,51,4,34,39,40,25,30,49,50,5,38,36,34,47,32,37,25,25,53,53,3,34,39,39,25,27,44,52,3,38,39,31,44,30,36,20,28,50,55,6,36,39,37,26,29,42,50,4,38,40,33,46,30,35,22,51,30,6,35,38,41,29,30,45,52,5,39,37,33,46,32,38,22,29,49,60,4,37,41,40,28,28,44,56,7,41,37,34,45,31,36,23,32,50,51,4,37,39,38,30,31,44,48,11,44,79,42,71,66,44,72,41,74,69,26,44,78,46,71,38,84,70,65

InterPro domains:
  IPR012332 Autotransporter, pectate lyase C-like domain superfamily [G3DSA:2.160.20.20] (18-210)
  IPR024973 ESPR domain [PF13018] (1-37)
  IPR030930 Adhesin of bacterial autotransporter system [PF16168] (151-199)
  IPR030930 Adhesin of bacterial autotransporter system [TIGR04415] (61-97)
  IPR030930 Adhesin of bacterial autotransporter system [TIGR04415] (101-135)
  IPR030930 Adhesin of bacterial autotransporter system [TIGR04415] (137-172)
  IPR030930 Adhesin of bacterial autotransporter system [TIGR04415] (173-210)